Protein AF-A0A8F4FVT1-F1 (afdb_monomer_lite)

pLDDT: mean 76.12, std 23.21, range [26.33, 96.88]

Foldseek 3Di:
DDDDVVCPVVVDVVLLVVLVVVAPDSRRSVVVSVVVVVVVVVCVVVVVVCLVLLLVLLQVQLCVLQVHSQSLPDPLDDAAPVLNVLLVVLCVVCVVCVVVVVDDSVVSSVPRDSVSSVRLVDQGQAHPVRDGDGSVPRPCVRGPVCSPVPPPPVPPPPDPPPPPDPDDDDDDDDDDDDDDPDDDPVVVVVVVVVVPPDDDDDDDDDDDDDDDDDDDDD

Structure (mmCIF, N/CA/C/O backbone):
data_AF-A0A8F4FVT1-F1
#
_entry.id   AF-A0A8F4FVT1-F1
#
loop_
_atom_site.group_PDB
_atom_site.id
_atom_site.type_symbol
_atom_site.label_atom_id
_atom_site.label_alt_id
_atom_site.label_comp_id
_atom_site.label_asym_id
_atom_site.label_entity_id
_atom_site.label_seq_id
_atom_site.pdbx_PDB_ins_code
_atom_site.Cartn_x
_atom_site.Cartn_y
_atom_site.Cartn_z
_atom_site.occupancy
_atom_site.B_iso_or_equiv
_atom_site.auth_seq_id
_atom_site.auth_comp_id
_atom_site.auth_asym_id
_atom_site.auth_atom_id
_atom_site.pdbx_PDB_model_num
ATOM 1 N N . MET A 1 1 ? 12.505 -7.517 -32.112 1.00 64.50 1 MET A N 1
ATOM 2 C CA . MET A 1 1 ? 11.201 -6.829 -32.231 1.00 64.50 1 MET A CA 1
ATOM 3 C C . MET A 1 1 ? 11.507 -5.448 -32.760 1.00 64.50 1 MET A C 1
ATOM 5 O O . MET A 1 1 ? 12.284 -4.771 -32.109 1.00 64.50 1 MET A O 1
ATOM 9 N N . THR A 1 2 ? 10.961 -5.067 -33.911 1.00 83.75 2 THR A N 1
ATOM 10 C CA . THR A 1 2 ? 11.237 -3.748 -34.495 1.00 83.75 2 THR A CA 1
ATOM 11 C C . THR A 1 2 ? 10.382 -2.686 -33.818 1.00 83.75 2 THR A C 1
ATOM 13 O O . THR A 1 2 ? 9.172 -2.869 -33.647 1.00 83.75 2 THR A O 1
ATOM 16 N N . PHE A 1 3 ? 11.010 -1.591 -33.415 1.00 85.25 3 PHE A N 1
ATOM 17 C CA . PHE A 1 3 ? 10.363 -0.418 -32.867 1.00 85.25 3 PHE A CA 1
ATOM 18 C C . PHE A 1 3 ? 9.528 0.268 -33.952 1.00 85.25 3 PHE A C 1
ATOM 20 O O . PHE A 1 3 ? 9.983 0.503 -35.069 1.00 85.25 3 PHE A O 1
ATOM 27 N N . ASN A 1 4 ? 8.280 0.602 -33.624 1.00 85.38 4 ASN A N 1
ATOM 28 C CA . ASN A 1 4 ? 7.446 1.443 -34.476 1.00 85.38 4 ASN A CA 1
ATOM 29 C C . ASN A 1 4 ? 7.427 2.861 -33.876 1.00 85.38 4 ASN A C 1
ATOM 31 O O . ASN A 1 4 ? 6.828 3.044 -32.811 1.00 85.38 4 ASN A O 1
ATOM 35 N N . PRO A 1 5 ? 8.011 3.866 -34.560 1.00 81.62 5 PRO A N 1
ATOM 36 C CA . PRO A 1 5 ? 8.147 5.232 -34.044 1.00 81.62 5 PRO A CA 1
ATOM 37 C C . PRO A 1 5 ? 6.827 5.892 -33.635 1.00 81.62 5 PRO A C 1
ATOM 39 O O . PRO A 1 5 ? 6.808 6.793 -32.802 1.00 81.62 5 PRO A O 1
ATOM 42 N N . ARG A 1 6 ? 5.688 5.424 -34.166 1.00 84.12 6 ARG A N 1
ATOM 43 C CA . ARG A 1 6 ? 4.361 5.926 -33.777 1.00 84.12 6 ARG A CA 1
ATOM 44 C C . ARG A 1 6 ? 3.994 5.626 -32.324 1.00 84.12 6 ARG A C 1
ATOM 46 O O . ARG A 1 6 ? 3.109 6.289 -31.792 1.00 84.12 6 ARG A O 1
ATOM 53 N N . PHE A 1 7 ? 4.642 4.653 -31.681 1.00 79.25 7 PHE A N 1
ATOM 54 C CA . PHE A 1 7 ? 4.406 4.374 -30.265 1.00 79.25 7 PHE A CA 1
ATOM 55 C C . PHE A 1 7 ? 5.068 5.394 -29.348 1.00 79.25 7 PHE A C 1
ATOM 57 O O . PHE A 1 7 ? 4.562 5.610 -28.254 1.00 79.25 7 PHE A O 1
ATOM 64 N N . GLU A 1 8 ? 6.135 6.065 -29.779 1.00 78.06 8 GLU A N 1
ATOM 65 C CA . GLU A 1 8 ? 6.869 7.027 -28.953 1.00 78.06 8 GLU A CA 1
ATOM 66 C C . GLU A 1 8 ? 5.990 8.100 -28.282 1.00 78.06 8 GLU A C 1
ATOM 68 O O . GLU A 1 8 ? 6.064 8.238 -27.056 1.00 78.06 8 GLU A O 1
ATOM 73 N N . PRO A 1 9 ? 5.104 8.819 -29.005 1.00 80.94 9 PRO A N 1
ATOM 74 C CA . PRO A 1 9 ? 4.205 9.777 -28.367 1.00 80.94 9 PRO A CA 1
ATOM 75 C C . PRO A 1 9 ? 3.206 9.112 -27.409 1.00 80.94 9 PRO A C 1
ATOM 77 O O . PRO A 1 9 ? 2.806 9.735 -26.429 1.00 80.94 9 PRO A O 1
ATOM 80 N N . ALA A 1 10 ? 2.827 7.850 -27.642 1.00 83.06 10 ALA A N 1
ATOM 81 C CA . ALA A 1 10 ? 1.888 7.124 -26.787 1.00 83.06 10 ALA A CA 1
ATOM 82 C C . ALA A 1 10 ? 2.515 6.683 -25.452 1.00 83.06 10 ALA A C 1
ATOM 84 O O . ALA A 1 10 ? 1.821 6.637 -24.438 1.00 83.06 10 ALA A O 1
ATOM 85 N N . VAL A 1 11 ? 3.819 6.379 -25.425 1.00 78.12 11 VAL A N 1
ATOM 86 C CA . VAL A 1 11 ? 4.521 5.945 -24.201 1.00 78.12 11 VAL A CA 1
ATOM 87 C C . VAL A 1 11 ? 5.164 7.090 -23.413 1.00 78.12 11 VAL A C 1
ATOM 89 O O . VAL A 1 11 ? 5.651 6.866 -22.304 1.00 78.12 11 VAL A O 1
ATOM 92 N N . SER A 1 12 ? 5.124 8.310 -23.959 1.00 83.94 12 SER A N 1
ATOM 93 C CA . SER A 1 12 ? 5.955 9.464 -23.599 1.00 83.94 12 SER A CA 1
ATOM 94 C C . SER A 1 12 ? 7.426 9.299 -23.992 1.00 83.94 12 SER A C 1
ATOM 96 O O . SER A 1 12 ? 8.122 8.387 -23.539 1.00 83.94 12 SER A O 1
ATOM 98 N N . ALA A 1 13 ? 7.929 10.265 -24.766 1.00 82.06 13 ALA A N 1
ATOM 99 C CA . ALA A 1 13 ? 9.330 10.337 -25.177 1.00 82.06 13 ALA A CA 1
ATOM 100 C C . ALA A 1 13 ? 10.296 10.360 -23.978 1.00 82.06 13 ALA A C 1
ATOM 102 O O . ALA A 1 13 ? 11.376 9.782 -24.046 1.00 82.06 13 ALA A O 1
ATOM 103 N N . ALA A 1 14 ? 9.887 10.950 -22.847 1.00 86.50 14 ALA A N 1
ATOM 104 C CA . ALA A 1 14 ? 10.700 10.979 -21.632 1.00 86.50 14 ALA A CA 1
ATOM 105 C C . ALA A 1 14 ? 10.927 9.576 -21.043 1.00 86.50 14 ALA A C 1
ATOM 107 O O . ALA A 1 14 ? 12.022 9.277 -20.575 1.00 86.50 14 ALA A O 1
ATOM 108 N N . ARG A 1 15 ? 9.917 8.693 -21.105 1.00 86.00 15 ARG A N 1
ATOM 109 C CA . ARG A 1 15 ? 10.044 7.301 -20.645 1.00 86.00 15 ARG A CA 1
ATOM 110 C C . ARG A 1 15 ? 10.941 6.487 -21.560 1.00 86.00 15 ARG A C 1
ATOM 112 O O . ARG A 1 15 ? 11.765 5.733 -21.068 1.00 86.00 15 ARG A O 1
ATOM 119 N N . LEU A 1 16 ? 10.795 6.621 -22.878 1.00 88.94 16 LEU A N 1
ATOM 120 C CA . LEU A 1 16 ? 11.660 5.895 -23.810 1.00 88.94 16 LEU A CA 1
ATOM 121 C C . LEU A 1 16 ? 13.101 6.436 -23.781 1.00 88.94 16 LEU A C 1
ATOM 123 O O . LEU A 1 16 ? 14.054 5.670 -23.915 1.00 88.94 16 LEU A O 1
ATOM 127 N N . GLY A 1 17 ? 13.264 7.737 -23.527 1.00 88.69 17 GLY A N 1
ATOM 128 C CA . GLY A 1 17 ? 14.553 8.417 -23.412 1.00 88.69 17 GLY A CA 1
ATOM 129 C C . GLY A 1 17 ? 15.482 7.815 -22.357 1.00 88.69 17 GLY A C 1
ATOM 130 O O . GLY A 1 17 ? 16.678 7.693 -22.614 1.00 88.69 17 GLY A O 1
ATOM 131 N N . THR A 1 18 ? 14.955 7.351 -21.215 1.00 92.12 18 THR A N 1
ATOM 132 C CA . THR A 1 18 ? 15.780 6.686 -20.188 1.00 92.12 18 THR A CA 1
ATOM 133 C C . THR A 1 18 ? 16.383 5.372 -20.680 1.00 92.12 18 THR A C 1
ATOM 135 O O . THR A 1 18 ? 17.488 5.026 -20.278 1.00 92.12 18 THR A O 1
ATOM 138 N N . TYR A 1 19 ? 15.689 4.649 -21.566 1.00 92.12 19 TYR A N 1
ATOM 139 C CA . TYR A 1 19 ? 16.200 3.410 -22.161 1.00 92.12 19 TYR A CA 1
ATOM 140 C C . TYR A 1 19 ? 17.142 3.692 -23.332 1.00 92.12 19 TYR A C 1
ATOM 142 O O . TYR A 1 19 ? 18.170 3.034 -23.450 1.00 92.12 19 TYR A O 1
ATOM 150 N N . ARG A 1 20 ? 16.850 4.707 -24.157 1.00 92.81 20 ARG A N 1
ATOM 151 C CA . ARG A 1 20 ? 17.750 5.140 -25.240 1.00 92.81 20 ARG A CA 1
ATOM 152 C C . ARG A 1 20 ? 19.122 5.572 -24.732 1.00 92.81 20 ARG A C 1
ATOM 154 O O . ARG A 1 20 ? 20.110 5.296 -25.394 1.00 92.81 20 ARG A O 1
ATOM 161 N N . ALA A 1 21 ? 19.194 6.189 -23.551 1.00 94.25 21 ALA A N 1
ATOM 162 C CA . ALA A 1 21 ? 20.459 6.613 -22.950 1.00 94.25 21 ALA A CA 1
ATOM 163 C C . ALA A 1 21 ? 21.454 5.460 -22.700 1.00 94.25 21 ALA A C 1
ATOM 165 O O . ALA A 1 21 ? 22.651 5.709 -22.586 1.00 94.25 21 ALA A O 1
ATOM 166 N N . ILE A 1 22 ? 20.968 4.216 -22.609 1.00 94.88 22 ILE A N 1
ATOM 167 C CA . ILE A 1 22 ? 21.778 3.014 -22.353 1.00 94.88 22 ILE A CA 1
ATOM 168 C C . ILE A 1 22 ? 21.716 1.983 -23.493 1.00 94.88 22 ILE A C 1
ATOM 170 O O . ILE A 1 22 ? 22.408 0.967 -23.438 1.00 94.88 22 ILE A O 1
ATOM 174 N N . ALA A 1 23 ? 20.877 2.213 -24.504 1.00 94.62 23 ALA A N 1
ATOM 175 C CA . ALA A 1 23 ? 20.674 1.302 -25.622 1.00 94.62 23 ALA A CA 1
ATOM 176 C C . ALA A 1 23 ? 21.620 1.612 -26.790 1.00 94.62 23 ALA A C 1
ATOM 178 O O . ALA A 1 23 ? 22.124 2.722 -26.936 1.00 94.62 23 ALA A O 1
ATOM 179 N N . ALA A 1 24 ? 21.830 0.613 -27.646 1.00 93.19 24 ALA A N 1
ATOM 180 C CA . ALA A 1 24 ? 22.653 0.750 -28.850 1.00 93.19 24 ALA A CA 1
ATOM 181 C C . ALA A 1 24 ? 21.883 1.392 -30.020 1.00 93.19 24 ALA A C 1
ATOM 183 O O . ALA A 1 24 ? 22.464 2.113 -30.826 1.00 93.19 24 ALA A O 1
ATOM 184 N N . ASP A 1 25 ? 20.578 1.129 -30.098 1.00 92.56 25 ASP A N 1
ATOM 185 C CA . ASP A 1 25 ? 19.659 1.625 -31.118 1.00 92.56 25 ASP A CA 1
ATOM 186 C C . ASP A 1 25 ? 18.217 1.651 -30.569 1.00 92.56 25 ASP A C 1
ATOM 188 O O . ASP A 1 25 ? 17.951 1.239 -29.432 1.00 92.56 25 ASP A O 1
ATOM 192 N N . ASP A 1 26 ? 17.280 2.156 -31.372 1.00 90.19 26 ASP A N 1
ATOM 193 C CA . ASP A 1 26 ? 15.869 2.293 -30.994 1.00 90.19 26 ASP A CA 1
ATOM 194 C C . ASP A 1 26 ? 15.156 0.943 -30.793 1.00 90.19 26 ASP A C 1
ATOM 196 O O . ASP A 1 26 ? 14.279 0.836 -29.931 1.00 90.19 26 ASP A O 1
ATOM 200 N N . ASP A 1 27 ? 15.552 -0.103 -31.523 1.00 91.69 27 ASP A N 1
ATOM 201 C CA . ASP A 1 27 ? 15.001 -1.454 -31.364 1.00 91.69 27 ASP A CA 1
ATOM 202 C C . ASP A 1 27 ? 15.440 -2.061 -30.023 1.00 91.69 27 ASP A C 1
ATOM 204 O O . ASP A 1 27 ? 14.638 -2.677 -29.313 1.00 91.69 27 ASP A O 1
ATOM 208 N N . HIS A 1 28 ? 16.695 -1.840 -29.631 1.00 93.19 28 HIS A N 1
ATOM 209 C CA . HIS A 1 28 ? 17.232 -2.222 -28.332 1.00 93.19 28 HIS A CA 1
ATOM 210 C C . HIS A 1 28 ? 16.563 -1.422 -27.204 1.00 93.19 28 HIS A C 1
ATOM 212 O O . HIS A 1 28 ? 16.123 -2.016 -26.218 1.00 93.19 28 HIS A O 1
ATOM 218 N N . ALA A 1 29 ? 16.391 -0.104 -27.351 1.00 92.38 29 ALA A N 1
ATOM 219 C CA . ALA A 1 29 ? 15.682 0.717 -26.363 1.00 92.38 29 ALA A CA 1
ATOM 220 C C . ALA A 1 29 ? 14.237 0.234 -26.158 1.00 92.38 29 ALA A C 1
ATOM 222 O O . ALA A 1 29 ? 13.761 0.114 -25.025 1.00 92.38 29 ALA A O 1
ATOM 223 N N . TRP A 1 30 ? 13.552 -0.105 -27.252 1.00 91.12 30 TRP A N 1
ATOM 224 C CA . TRP A 1 30 ? 12.214 -0.682 -27.219 1.00 91.12 30 TRP A CA 1
ATOM 225 C C . TRP A 1 30 ? 12.181 -2.056 -26.541 1.00 91.12 30 TRP A C 1
ATOM 227 O O . TRP A 1 30 ? 11.289 -2.323 -25.732 1.00 91.12 30 TRP A O 1
ATOM 237 N N . ALA A 1 31 ? 13.163 -2.916 -26.821 1.00 92.19 31 ALA A N 1
ATOM 238 C CA . ALA A 1 31 ? 13.288 -4.216 -26.172 1.00 92.19 31 ALA A CA 1
ATOM 239 C C . ALA A 1 31 ? 13.488 -4.083 -24.653 1.00 92.19 31 ALA A C 1
ATOM 241 O O . ALA A 1 31 ? 12.822 -4.789 -23.897 1.00 92.19 31 ALA A O 1
ATOM 242 N N . LEU A 1 32 ? 14.325 -3.143 -24.194 1.00 93.38 32 LEU A N 1
ATOM 243 C CA . LEU A 1 32 ? 14.525 -2.860 -22.766 1.00 93.38 32 LEU A CA 1
ATOM 244 C C . LEU A 1 32 ? 13.249 -2.339 -22.098 1.00 93.38 32 LEU A C 1
ATOM 246 O O . LEU A 1 32 ? 12.882 -2.803 -21.017 1.00 93.38 32 LEU A O 1
ATOM 250 N N . TYR A 1 33 ? 12.544 -1.412 -22.752 1.00 92.00 33 TYR A N 1
ATOM 251 C CA . TYR A 1 33 ? 11.257 -0.917 -22.267 1.00 92.00 33 TYR A CA 1
ATOM 252 C C . TYR A 1 33 ? 10.243 -2.058 -22.109 1.00 92.00 33 TYR A C 1
ATOM 254 O O . TYR A 1 33 ? 9.589 -2.177 -21.068 1.00 92.00 33 TYR A O 1
ATOM 262 N N . ARG A 1 34 ? 10.131 -2.930 -23.118 1.00 91.12 34 ARG A N 1
ATOM 263 C CA . ARG A 1 34 ? 9.208 -4.065 -23.078 1.00 91.12 34 ARG A CA 1
ATOM 264 C C . ARG A 1 34 ? 9.592 -5.068 -21.998 1.00 91.12 34 ARG A C 1
ATOM 266 O O . ARG A 1 34 ? 8.718 -5.495 -21.253 1.00 91.12 34 ARG A O 1
ATOM 273 N N . TRP A 1 35 ? 10.880 -5.363 -21.859 1.00 94.69 35 TRP A N 1
ATOM 274 C CA . TRP A 1 35 ? 11.386 -6.236 -20.806 1.00 94.69 35 TRP A CA 1
ATOM 275 C C . TRP A 1 35 ? 11.072 -5.694 -19.407 1.00 94.69 35 TRP A C 1
ATOM 277 O O . TRP A 1 35 ? 10.652 -6.451 -18.538 1.00 94.69 35 TRP A O 1
ATOM 287 N N . ASN A 1 36 ? 11.169 -4.378 -19.197 1.00 94.12 36 ASN A N 1
ATOM 288 C CA . ASN A 1 36 ? 10.752 -3.750 -17.943 1.00 94.12 36 ASN A CA 1
ATOM 289 C C . ASN A 1 36 ? 9.245 -3.918 -17.668 1.00 94.12 36 ASN A C 1
ATOM 291 O O . ASN A 1 36 ? 8.858 -4.167 -16.528 1.00 94.12 36 ASN A O 1
ATOM 295 N N . ILE A 1 37 ? 8.390 -3.811 -18.693 1.00 92.56 37 ILE A N 1
ATOM 296 C CA . ILE A 1 37 ? 6.953 -4.102 -18.541 1.00 92.56 37 ILE A CA 1
ATOM 297 C C . ILE A 1 37 ? 6.735 -5.569 -18.184 1.00 92.56 37 ILE A C 1
ATOM 299 O O . ILE A 1 37 ? 5.955 -5.855 -17.281 1.00 92.56 37 ILE A O 1
ATOM 303 N N . ASP A 1 38 ? 7.401 -6.488 -18.881 1.00 95.62 38 ASP A N 1
ATOM 304 C CA . ASP A 1 38 ? 7.246 -7.924 -18.654 1.00 95.62 38 ASP A CA 1
ATOM 305 C C . ASP A 1 38 ? 7.712 -8.303 -17.236 1.00 95.62 38 ASP A C 1
ATOM 307 O O . ASP A 1 38 ? 7.040 -9.071 -16.547 1.00 95.62 38 ASP A O 1
ATOM 311 N N . LEU A 1 39 ? 8.794 -7.686 -16.748 1.00 96.25 39 LEU A N 1
ATOM 312 C CA . LEU A 1 39 ? 9.253 -7.810 -15.365 1.00 96.25 39 LEU A CA 1
ATOM 313 C C . LEU A 1 39 ? 8.215 -7.272 -14.370 1.00 96.25 39 LEU A C 1
ATOM 315 O O . LEU A 1 39 ? 7.874 -7.955 -13.406 1.00 96.25 39 LEU A O 1
ATOM 319 N N . ALA A 1 40 ? 7.678 -6.072 -14.607 1.00 95.69 40 ALA A N 1
ATOM 320 C CA . ALA A 1 40 ? 6.641 -5.495 -13.754 1.00 95.69 40 ALA A CA 1
ATOM 321 C C . ALA A 1 40 ? 5.374 -6.369 -13.727 1.00 95.69 40 ALA A C 1
ATOM 323 O O . ALA A 1 40 ? 4.793 -6.594 -12.663 1.00 95.69 40 ALA A O 1
ATOM 324 N N . ALA A 1 41 ? 4.974 -6.918 -14.876 1.00 96.75 41 ALA A N 1
ATOM 325 C CA . ALA A 1 41 ? 3.841 -7.829 -14.990 1.00 96.75 41 ALA A CA 1
ATOM 326 C C . ALA A 1 41 ? 4.082 -9.135 -14.220 1.00 96.75 41 ALA A C 1
ATOM 328 O O . ALA A 1 41 ? 3.183 -9.600 -13.524 1.00 96.75 41 ALA A O 1
ATOM 329 N N . ALA A 1 42 ? 5.296 -9.691 -14.281 1.00 96.88 42 ALA A N 1
ATOM 330 C CA . ALA A 1 42 ? 5.669 -10.889 -13.532 1.00 96.88 42 ALA A CA 1
ATOM 331 C C . ALA A 1 42 ? 5.686 -10.665 -12.009 1.00 96.88 42 ALA A C 1
ATOM 333 O O . ALA A 1 42 ? 5.344 -11.571 -11.252 1.00 96.88 42 ALA A O 1
ATOM 334 N N . LEU A 1 43 ? 6.049 -9.462 -11.551 1.00 96.00 43 LEU A N 1
ATOM 335 C CA . LEU A 1 43 ? 6.092 -9.110 -10.126 1.00 96.00 43 LEU A CA 1
ATOM 336 C C . LEU A 1 43 ? 4.731 -8.702 -9.547 1.00 96.00 43 LEU A C 1
ATOM 338 O O . LEU A 1 43 ? 4.540 -8.782 -8.335 1.00 96.00 43 LEU A O 1
ATOM 342 N N . THR A 1 44 ? 3.780 -8.280 -10.383 1.00 95.81 44 THR A N 1
ATOM 343 C CA . THR A 1 44 ? 2.480 -7.763 -9.923 1.00 95.81 44 THR A CA 1
ATOM 344 C C . THR A 1 44 ? 1.684 -8.779 -9.088 1.00 95.81 44 THR A C 1
ATOM 346 O O . THR A 1 44 ? 1.267 -8.408 -7.992 1.00 95.81 44 THR A O 1
ATOM 349 N N . PRO A 1 45 ? 1.506 -10.051 -9.506 1.00 96.06 45 PRO A N 1
ATOM 350 C CA . PRO A 1 45 ? 0.786 -11.036 -8.696 1.00 96.06 45 PRO A CA 1
ATOM 351 C C . PRO A 1 45 ? 1.430 -11.254 -7.325 1.00 96.06 45 PRO A C 1
ATOM 353 O O . PRO A 1 45 ? 0.734 -11.267 -6.316 1.00 96.06 45 PRO A O 1
ATOM 356 N N . LEU A 1 46 ? 2.765 -11.325 -7.279 1.00 95.56 46 LEU A N 1
ATOM 357 C CA . LEU A 1 46 ? 3.505 -11.472 -6.028 1.00 95.56 46 LEU A CA 1
ATOM 358 C C . LEU A 1 46 ? 3.289 -10.268 -5.101 1.00 95.56 46 LEU A C 1
ATOM 360 O O . LEU A 1 46 ? 3.085 -10.444 -3.902 1.00 95.56 46 LEU A O 1
ATOM 364 N N . ALA A 1 47 ? 3.302 -9.049 -5.645 1.00 92.88 47 ALA A N 1
ATOM 365 C CA . ALA A 1 47 ? 3.014 -7.843 -4.874 1.00 92.88 47 ALA A CA 1
ATOM 366 C C . ALA A 1 47 ? 1.584 -7.858 -4.306 1.00 92.88 47 ALA A C 1
ATOM 368 O O . ALA A 1 47 ? 1.395 -7.520 -3.138 1.00 92.88 47 ALA A O 1
ATOM 369 N N . CYS A 1 48 ? 0.598 -8.304 -5.092 1.00 94.44 48 CYS A N 1
ATOM 370 C CA . CYS A 1 48 ? -0.780 -8.465 -4.629 1.00 94.44 48 CYS A CA 1
ATOM 371 C C . CYS A 1 48 ? -0.894 -9.501 -3.502 1.00 94.44 48 CYS A C 1
ATOM 373 O O . CYS A 1 48 ? -1.543 -9.229 -2.493 1.00 94.44 48 CYS A O 1
ATOM 375 N N . ASP A 1 49 ? -0.246 -10.659 -3.635 1.00 94.75 49 ASP A N 1
ATOM 376 C CA . ASP A 1 49 ? -0.270 -11.706 -2.609 1.00 94.75 49 ASP A CA 1
ATOM 377 C C . ASP A 1 49 ? 0.363 -11.219 -1.300 1.00 94.75 49 ASP A C 1
ATOM 379 O O . ASP A 1 49 ? -0.191 -11.431 -0.214 1.00 94.75 49 ASP A O 1
ATOM 383 N N . VAL A 1 50 ? 1.490 -10.505 -1.394 1.00 93.94 50 VAL A N 1
ATOM 384 C CA . VAL A 1 50 ? 2.147 -9.880 -0.239 1.00 93.94 50 VAL A CA 1
ATOM 385 C C . VAL A 1 50 ? 1.227 -8.853 0.413 1.00 93.94 50 VAL A C 1
ATOM 387 O O . VAL A 1 50 ? 1.049 -8.899 1.627 1.00 93.94 50 VAL A O 1
ATOM 390 N N . GLU A 1 51 ? 0.605 -7.962 -0.359 1.00 95.12 51 GLU A N 1
ATOM 391 C CA . GLU A 1 51 ? -0.307 -6.941 0.164 1.00 95.12 51 GLU A CA 1
ATOM 392 C C . GLU A 1 51 ? -1.514 -7.557 0.878 1.00 95.12 51 GLU A C 1
ATOM 394 O O . GLU A 1 51 ? -1.835 -7.169 2.004 1.00 95.12 51 GLU A O 1
ATOM 399 N N . VAL A 1 52 ? -2.171 -8.539 0.256 1.00 94.50 52 VAL A N 1
ATOM 400 C CA . VAL A 1 52 ? -3.345 -9.213 0.825 1.00 94.50 52 VAL A CA 1
ATOM 401 C C . VAL A 1 52 ? -2.977 -9.971 2.099 1.00 94.50 52 VAL A C 1
ATOM 403 O O . VAL A 1 52 ? -3.703 -9.892 3.092 1.00 94.50 52 VAL A O 1
ATOM 406 N N . THR A 1 53 ? -1.849 -10.678 2.104 1.00 93.75 53 THR A N 1
ATOM 407 C CA . THR A 1 53 ? -1.381 -11.401 3.295 1.00 93.75 53 THR A CA 1
ATOM 408 C C . THR A 1 53 ? -1.038 -10.422 4.413 1.00 93.75 53 THR A C 1
ATOM 410 O O . THR A 1 53 ? -1.513 -10.573 5.538 1.00 93.75 53 THR A O 1
ATOM 413 N N . LEU A 1 54 ? -0.287 -9.367 4.091 1.00 94.38 54 LEU A N 1
ATOM 414 C CA . LEU A 1 54 ? 0.133 -8.338 5.032 1.00 94.38 54 LEU A CA 1
ATOM 415 C C . LEU A 1 54 ? -1.063 -7.651 5.697 1.00 94.38 54 LEU A C 1
ATOM 417 O O . LEU A 1 54 ? -1.142 -7.601 6.926 1.00 94.38 54 LEU A O 1
ATOM 421 N N . ARG A 1 55 ? -2.012 -7.149 4.898 1.00 94.50 55 ARG A N 1
ATOM 422 C CA . ARG A 1 55 ? -3.179 -6.430 5.421 1.00 94.50 55 ARG A CA 1
ATOM 423 C C . ARG A 1 55 ? -4.065 -7.320 6.278 1.00 94.50 55 ARG A C 1
ATOM 425 O O . ARG A 1 55 ? -4.565 -6.859 7.297 1.00 94.50 55 ARG A O 1
ATOM 432 N N . ASN A 1 56 ? -4.251 -8.584 5.894 1.00 94.38 56 ASN A N 1
ATOM 433 C CA . ASN A 1 56 ? -5.104 -9.509 6.637 1.00 94.38 56 ASN A CA 1
ATOM 434 C C . ASN A 1 56 ? -4.476 -9.857 7.989 1.00 94.38 56 ASN A C 1
ATOM 436 O O . ASN A 1 56 ? -5.177 -9.863 9.000 1.00 94.38 56 ASN A O 1
ATOM 440 N N . THR A 1 57 ? -3.158 -10.069 8.022 1.00 94.25 57 THR A N 1
ATOM 441 C CA . THR A 1 57 ? -2.409 -10.289 9.262 1.00 94.25 57 THR A CA 1
ATOM 442 C C . THR A 1 57 ? -2.499 -9.081 10.189 1.00 94.25 57 THR A C 1
ATOM 444 O O . THR A 1 57 ? -2.895 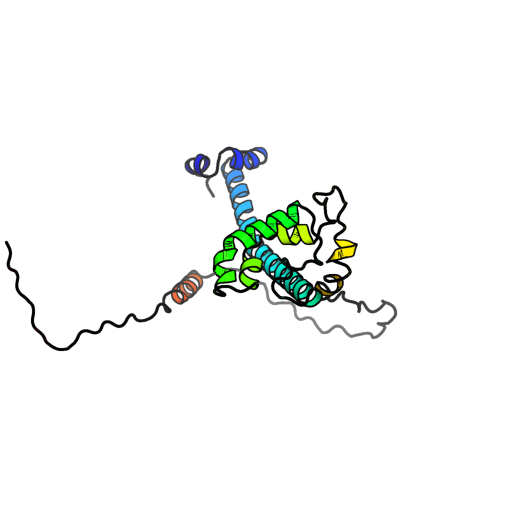-9.229 11.345 1.00 94.25 57 THR A O 1
ATOM 447 N N . ILE A 1 58 ? -2.193 -7.877 9.688 1.00 94.88 58 ILE A N 1
ATOM 448 C CA . ILE A 1 58 ? -2.279 -6.645 10.486 1.00 94.88 58 ILE A CA 1
ATOM 449 C C . ILE A 1 58 ? -3.710 -6.451 10.987 1.00 94.88 58 ILE A C 1
ATOM 451 O O . ILE A 1 58 ? -3.927 -6.268 12.182 1.00 94.88 58 ILE A O 1
ATOM 455 N N . HIS A 1 59 ? -4.700 -6.547 10.100 1.00 95.25 59 HIS A N 1
ATOM 456 C CA . HIS A 1 59 ? -6.101 -6.372 10.456 1.00 95.25 59 HIS A CA 1
ATOM 457 C C . HIS A 1 59 ? -6.553 -7.352 11.541 1.00 95.25 59 HIS A C 1
ATOM 459 O O . HIS A 1 59 ? -7.172 -6.913 12.508 1.00 95.25 59 HIS A O 1
ATOM 465 N N . GLY A 1 60 ? -6.234 -8.643 11.409 1.00 94.69 60 GLY A N 1
ATOM 466 C CA . GLY A 1 60 ? -6.612 -9.664 12.385 1.00 94.69 60 GLY A CA 1
ATOM 467 C C . GLY A 1 60 ? -6.009 -9.401 13.764 1.00 94.69 60 GLY A C 1
ATOM 468 O O . GLY A 1 60 ? -6.717 -9.448 14.769 1.00 94.69 60 GLY A O 1
ATOM 469 N N . HIS A 1 61 ? -4.724 -9.046 13.814 1.00 95.00 61 HIS A N 1
ATOM 470 C CA . HIS A 1 61 ? -4.031 -8.745 15.066 1.00 95.00 61 HIS A CA 1
ATOM 471 C C . HIS A 1 61 ? -4.524 -7.459 15.733 1.00 95.00 61 HIS A C 1
ATOM 473 O O . HIS A 1 61 ? -4.751 -7.450 16.942 1.00 95.00 61 HIS A O 1
ATOM 479 N N . LEU A 1 62 ? -4.740 -6.387 14.967 1.00 94.94 62 LEU A N 1
ATOM 480 C CA . LEU A 1 62 ? -5.290 -5.143 15.509 1.00 94.94 62 LEU A CA 1
ATOM 481 C C . LEU A 1 62 ? -6.737 -5.329 15.968 1.00 94.94 62 LEU A C 1
ATOM 483 O O . LEU A 1 62 ? -7.100 -4.861 17.044 1.00 94.94 62 LEU A O 1
ATOM 487 N N . ALA A 1 63 ? -7.551 -6.064 15.209 1.00 95.56 63 ALA A N 1
ATOM 488 C CA . ALA A 1 63 ? -8.925 -6.346 15.604 1.00 95.56 63 ALA A CA 1
ATOM 489 C C . ALA A 1 63 ? -8.997 -7.159 16.903 1.00 95.56 63 ALA A C 1
ATOM 491 O O . ALA A 1 63 ? -9.826 -6.862 17.761 1.00 95.56 63 ALA A O 1
ATOM 492 N N . ALA A 1 64 ? -8.105 -8.140 17.076 1.00 94.44 64 ALA A N 1
ATOM 493 C CA . ALA A 1 64 ? -7.994 -8.905 18.314 1.00 94.44 64 ALA A CA 1
ATOM 494 C C . ALA A 1 64 ? -7.500 -8.042 19.486 1.00 94.44 64 ALA A C 1
ATOM 496 O O . ALA A 1 64 ? -8.067 -8.113 20.573 1.00 94.44 64 ALA A O 1
ATOM 497 N N . HIS A 1 65 ? -6.483 -7.203 19.266 1.00 94.56 65 HIS A N 1
ATOM 498 C CA . HIS A 1 65 ? -5.912 -6.343 20.303 1.00 94.56 65 HIS A CA 1
ATOM 499 C C . HIS A 1 65 ? -6.910 -5.299 20.824 1.00 94.56 65 HIS A C 1
ATOM 501 O O . HIS A 1 65 ? -7.032 -5.118 22.031 1.00 94.56 65 HIS A O 1
ATOM 507 N N . PHE A 1 66 ? -7.653 -4.650 19.924 1.00 95.19 66 PHE A N 1
ATOM 508 C CA . PHE A 1 66 ? -8.648 -3.633 20.280 1.00 95.19 66 PHE A CA 1
ATOM 509 C C . PHE A 1 66 ? -10.057 -4.203 20.519 1.00 95.19 66 PHE A C 1
ATOM 511 O O . PHE A 1 66 ? -10.981 -3.446 20.810 1.00 95.19 66 PHE A O 1
ATOM 518 N N . GLY A 1 67 ? -10.250 -5.516 20.357 1.00 94.88 67 GLY A N 1
ATOM 519 C CA . GLY A 1 67 ? -11.537 -6.188 20.558 1.00 94.88 67 GLY A CA 1
ATOM 520 C C . GLY A 1 67 ? -12.643 -5.777 19.577 1.00 94.88 67 GLY A C 1
ATOM 521 O O . GLY A 1 67 ? -13.823 -5.931 19.891 1.00 94.88 67 GLY A O 1
ATOM 522 N N . ARG A 1 68 ? -12.299 -5.231 18.403 1.00 94.62 68 ARG A N 1
ATOM 523 C CA . ARG A 1 68 ? -13.268 -4.711 17.421 1.00 94.62 68 ARG A CA 1
ATOM 524 C C . ARG A 1 68 ? -12.763 -4.805 15.983 1.00 94.62 68 ARG A C 1
ATOM 526 O O . ARG A 1 68 ? -11.590 -4.575 15.707 1.00 94.62 68 ARG A O 1
ATOM 533 N N . GLY A 1 69 ? -13.665 -5.094 15.043 1.00 92.38 69 GLY A N 1
ATOM 534 C CA . GLY A 1 69 ? -13.321 -5.198 13.618 1.00 92.38 69 GLY A CA 1
ATOM 535 C C . GLY A 1 69 ? -12.945 -3.858 12.974 1.00 92.38 69 GLY A C 1
ATOM 536 O O . GLY A 1 69 ? -12.142 -3.811 12.051 1.00 92.38 69 GLY A O 1
ATOM 537 N N . ASP A 1 70 ? -13.478 -2.753 13.477 1.00 94.56 70 ASP A N 1
ATOM 538 C CA . ASP A 1 70 ? -13.177 -1.384 13.057 1.00 94.56 70 ASP A CA 1
ATOM 539 C C . ASP A 1 70 ? -12.156 -0.725 14.000 1.00 94.56 70 ASP A C 1
ATOM 541 O O . ASP A 1 70 ? -12.366 0.371 14.516 1.00 94.56 70 ASP A O 1
ATOM 545 N N . TRP A 1 71 ? -11.041 -1.418 14.246 1.00 94.69 71 TRP A N 1
ATOM 546 C CA . TRP A 1 71 ? -9.981 -1.028 15.191 1.00 94.69 71 TRP A CA 1
ATOM 547 C C . TRP A 1 71 ? -9.482 0.415 15.026 1.00 94.69 71 TRP A C 1
ATOM 549 O O . TRP A 1 71 ? -9.081 1.038 16.003 1.00 94.69 71 TRP A O 1
ATOM 559 N N . TRP A 1 72 ? -9.566 0.978 13.820 1.00 93.31 72 TRP A N 1
ATOM 560 C CA . TRP A 1 72 ? -9.197 2.366 13.528 1.00 93.31 72 TRP A CA 1
ATOM 561 C C . TRP A 1 72 ? -10.057 3.412 14.242 1.00 93.31 72 TRP A C 1
ATOM 563 O O . TRP A 1 72 ? -9.660 4.564 14.350 1.00 93.31 72 TRP A O 1
ATOM 573 N N . ALA A 1 73 ? -11.245 3.033 14.707 1.00 92.62 73 ALA A N 1
ATOM 574 C CA . ALA A 1 73 ? -12.125 3.892 15.487 1.00 92.62 73 ALA A CA 1
ATOM 575 C C . ALA A 1 73 ? -11.927 3.712 17.005 1.00 92.62 73 ALA A C 1
ATOM 577 O O . ALA A 1 73 ? -12.731 4.222 17.790 1.00 92.62 73 ALA A O 1
ATOM 578 N N . SER A 1 74 ? -10.914 2.948 17.431 1.00 93.56 74 SER A N 1
ATOM 579 C CA . SER A 1 74 ? -10.532 2.819 18.840 1.00 93.56 74 SER A CA 1
ATOM 580 C C . SER A 1 74 ? -9.968 4.135 19.374 1.00 93.56 74 SER A C 1
ATOM 582 O O . SER A 1 74 ? -9.145 4.767 18.720 1.00 93.56 74 SER A O 1
ATOM 584 N N . THR A 1 75 ? -10.374 4.526 20.582 1.00 90.94 75 THR A N 1
ATOM 585 C CA . THR A 1 75 ? -9.818 5.696 21.284 1.00 90.94 75 THR A CA 1
ATOM 586 C C . THR A 1 75 ? -8.402 5.459 21.795 1.00 90.94 75 THR A C 1
ATOM 588 O O . THR A 1 75 ? -7.663 6.414 22.008 1.00 90.94 75 THR A O 1
ATOM 591 N N . ASP A 1 76 ? -8.025 4.192 21.971 1.00 91.50 76 ASP A N 1
ATOM 592 C CA . ASP A 1 76 ? -6.709 3.790 22.478 1.00 91.50 76 ASP A CA 1
ATOM 593 C C . ASP A 1 76 ? -5.662 3.711 21.359 1.00 91.50 76 ASP A C 1
ATOM 595 O O . ASP A 1 76 ? -4.466 3.559 21.614 1.00 91.50 76 ASP A O 1
ATOM 599 N N . LEU A 1 77 ? -6.105 3.807 20.102 1.00 92.06 77 LEU A N 1
ATOM 600 C CA . LEU A 1 77 ? -5.228 3.814 18.947 1.00 92.06 77 LEU A CA 1
ATOM 601 C C . LEU A 1 77 ? -4.592 5.196 18.779 1.00 92.06 77 LEU A C 1
ATOM 603 O O . LEU A 1 77 ? -5.270 6.188 18.519 1.00 92.06 77 LEU A O 1
ATOM 607 N N . VAL A 1 78 ? -3.265 5.237 18.857 1.00 92.56 78 VAL A N 1
ATOM 608 C CA . VAL A 1 78 ? -2.484 6.460 18.664 1.00 92.56 78 VAL A CA 1
ATOM 609 C C . VAL A 1 78 ? -1.713 6.364 17.352 1.00 92.56 78 VAL A C 1
ATOM 611 O O . VAL A 1 78 ? -0.763 5.589 17.248 1.00 92.56 78 VAL A O 1
ATOM 614 N N . LEU A 1 79 ? -2.116 7.167 16.366 1.00 93.38 79 LEU A N 1
ATOM 615 C CA . LEU A 1 79 ? -1.465 7.283 15.059 1.00 93.38 79 LEU A CA 1
ATOM 616 C C . LEU A 1 79 ? -0.777 8.643 14.894 1.00 93.38 79 LEU A C 1
ATOM 618 O O . LEU A 1 79 ? -1.178 9.630 15.510 1.00 93.38 79 LEU A O 1
ATOM 622 N N . ASP A 1 80 ? 0.255 8.684 14.055 1.00 94.62 80 ASP A N 1
ATOM 623 C CA . ASP A 1 80 ? 0.766 9.933 13.489 1.00 94.62 80 ASP A CA 1
ATOM 624 C C . ASP A 1 80 ? -0.259 10.560 12.535 1.00 94.62 80 ASP A C 1
ATOM 626 O O . ASP A 1 80 ? -1.167 9.882 12.038 1.00 94.62 80 ASP A O 1
ATOM 630 N N . ASP A 1 81 ? -0.103 11.854 12.267 1.00 93.00 81 ASP A N 1
ATOM 631 C CA . ASP A 1 81 ? -1.095 12.623 11.515 1.00 93.00 81 ASP A CA 1
ATOM 632 C C . ASP A 1 81 ? -1.294 12.104 10.089 1.00 93.00 81 ASP A C 1
ATOM 634 O O . ASP A 1 81 ? -2.432 11.978 9.638 1.00 93.00 81 ASP A O 1
ATOM 638 N N . ILE A 1 82 ? -0.210 11.736 9.401 1.00 92.62 82 ILE A N 1
ATOM 639 C CA . ILE A 1 82 ? -0.259 11.310 7.997 1.00 92.62 82 ILE A CA 1
ATOM 640 C C . ILE A 1 82 ? -0.981 9.963 7.893 1.00 92.62 82 ILE A C 1
ATOM 642 O O . ILE A 1 82 ? -1.847 9.767 7.033 1.00 92.62 82 ILE A O 1
ATOM 646 N N . THR A 1 83 ? -0.654 9.025 8.786 1.00 94.06 83 THR A N 1
ATOM 647 C CA . THR A 1 83 ? -1.319 7.715 8.833 1.00 94.06 83 THR A CA 1
ATOM 648 C C . THR A 1 83 ? -2.792 7.858 9.212 1.00 94.06 83 THR A C 1
ATOM 650 O O . THR A 1 83 ? -3.654 7.238 8.583 1.00 94.06 83 THR A O 1
ATOM 653 N N . SER A 1 84 ? -3.097 8.704 10.200 1.00 93.62 84 SER A N 1
ATOM 654 C CA . SER A 1 84 ? -4.466 8.980 10.646 1.00 93.62 84 SER A CA 1
ATOM 655 C C . SER A 1 84 ? -5.323 9.599 9.537 1.00 93.62 84 SER A C 1
ATOM 657 O O . SER A 1 84 ? -6.451 9.156 9.300 1.00 93.62 84 SER A O 1
ATOM 659 N N . GLU A 1 85 ? -4.783 10.576 8.805 1.00 94.06 85 GLU A N 1
ATOM 660 C CA . GLU A 1 85 ? -5.465 11.240 7.692 1.00 94.06 85 GLU A CA 1
ATOM 661 C C . GLU A 1 85 ? -5.743 10.264 6.545 1.00 94.06 85 GLU A C 1
ATOM 663 O O . GLU A 1 85 ? -6.893 10.120 6.121 1.00 94.06 85 GLU A O 1
ATOM 668 N N . THR A 1 86 ? -4.729 9.499 6.131 1.00 93.81 86 THR A N 1
ATOM 669 C CA . THR A 1 86 ? -4.850 8.486 5.069 1.00 93.81 86 THR A CA 1
ATOM 670 C C . THR A 1 86 ? -5.962 7.479 5.376 1.00 93.81 86 THR A C 1
ATOM 672 O O . THR A 1 86 ? -6.792 7.158 4.521 1.00 93.81 86 THR A O 1
ATOM 675 N N . LEU A 1 87 ? -6.013 6.989 6.617 1.00 93.81 87 LEU A N 1
ATOM 676 C CA . LEU A 1 87 ? -7.025 6.037 7.067 1.00 93.81 87 LEU A CA 1
ATOM 677 C C . LEU A 1 87 ? -8.415 6.680 7.131 1.00 93.81 87 LEU A C 1
ATOM 679 O O . LEU A 1 87 ? -9.399 6.107 6.650 1.00 93.81 87 LEU A O 1
ATOM 683 N N . THR A 1 88 ? -8.492 7.897 7.669 1.00 93.94 88 THR A N 1
ATOM 684 C CA . THR A 1 88 ? -9.734 8.669 7.784 1.00 93.94 88 THR A CA 1
ATOM 685 C C . THR A 1 88 ? -10.353 8.950 6.421 1.00 93.94 88 THR A C 1
ATOM 687 O O . THR A 1 88 ? -11.573 8.849 6.277 1.00 93.94 88 THR A O 1
ATOM 690 N N . ASP A 1 89 ? -9.553 9.254 5.403 1.00 95.25 89 ASP A N 1
ATOM 691 C CA . ASP A 1 89 ? -10.045 9.512 4.051 1.00 95.25 89 ASP A CA 1
ATOM 692 C C . ASP A 1 89 ? -10.691 8.277 3.421 1.00 95.25 89 ASP A C 1
ATOM 694 O O . ASP A 1 89 ? -11.761 8.369 2.807 1.00 95.25 89 ASP A O 1
ATOM 698 N N . VAL A 1 90 ? -10.115 7.092 3.625 1.00 94.19 90 VAL A N 1
ATOM 699 C CA . VAL A 1 90 ? -10.719 5.837 3.151 1.00 94.19 90 VAL A CA 1
ATOM 700 C C . VAL A 1 90 ? -12.012 5.538 3.907 1.00 94.19 90 VAL A C 1
ATOM 702 O O . VAL A 1 90 ? -13.042 5.267 3.286 1.00 94.19 90 VAL A O 1
ATOM 705 N N . VAL A 1 91 ? -12.018 5.684 5.233 1.00 94.12 91 VAL A N 1
ATOM 706 C CA . VAL A 1 91 ? -13.232 5.519 6.050 1.00 94.12 91 VAL A CA 1
ATOM 707 C C . VAL A 1 91 ? -14.325 6.502 5.616 1.00 94.12 91 VAL A C 1
ATOM 709 O O . VAL A 1 91 ? -15.495 6.126 5.497 1.00 94.12 91 VAL A O 1
ATOM 712 N N . ARG A 1 92 ? -13.966 7.753 5.310 1.00 94.94 92 ARG A N 1
ATOM 713 C CA . ARG A 1 92 ? -14.895 8.798 4.860 1.00 94.94 92 ARG A CA 1
ATOM 714 C C . ARG A 1 92 ? -15.577 8.425 3.547 1.00 94.94 92 ARG A C 1
ATOM 716 O O . ARG A 1 92 ? -16.792 8.614 3.444 1.00 94.94 92 ARG A O 1
ATOM 723 N N . ARG A 1 93 ? -14.846 7.840 2.588 1.00 94.31 93 ARG A N 1
ATOM 724 C CA . ARG A 1 93 ? -15.412 7.338 1.319 1.00 94.31 93 ARG A CA 1
ATOM 725 C C . ARG A 1 93 ? -16.503 6.286 1.547 1.00 94.31 93 ARG A C 1
ATOM 727 O O . ARG A 1 93 ? -17.504 6.279 0.834 1.00 94.31 93 ARG A O 1
ATOM 734 N N . HIS A 1 94 ? -16.364 5.470 2.590 1.00 92.69 94 HIS A N 1
ATOM 735 C CA . HIS A 1 94 ? -17.300 4.392 2.919 1.00 92.69 94 HIS A CA 1
ATOM 736 C C . HIS A 1 94 ? -18.324 4.721 4.014 1.00 92.69 94 HIS A C 1
ATOM 738 O O . HIS A 1 94 ? -19.222 3.915 4.266 1.00 92.69 94 HIS A O 1
ATOM 744 N N . LYS A 1 95 ? -18.265 5.906 4.636 1.00 91.94 95 LYS A N 1
ATOM 745 C CA . LYS A 1 95 ? -19.083 6.277 5.808 1.00 91.94 95 LYS A CA 1
ATOM 746 C C . LYS A 1 95 ? -20.573 5.970 5.637 1.00 91.94 95 LYS A C 1
ATOM 748 O O . LYS A 1 95 ? -21.181 5.361 6.510 1.00 91.94 95 LYS A O 1
ATOM 753 N N . LYS A 1 96 ? -21.168 6.355 4.501 1.00 91.69 96 LYS A N 1
ATOM 754 C CA . LYS A 1 96 ? -22.603 6.124 4.234 1.00 91.69 96 LYS A CA 1
ATOM 755 C C . LYS A 1 96 ? -22.959 4.634 4.188 1.00 91.69 96 LYS A C 1
ATOM 757 O O . LYS A 1 96 ? -24.033 4.257 4.638 1.00 91.69 96 LYS A O 1
ATOM 762 N N . GLN A 1 97 ? -22.083 3.809 3.623 1.00 91.62 97 GLN A N 1
ATOM 763 C 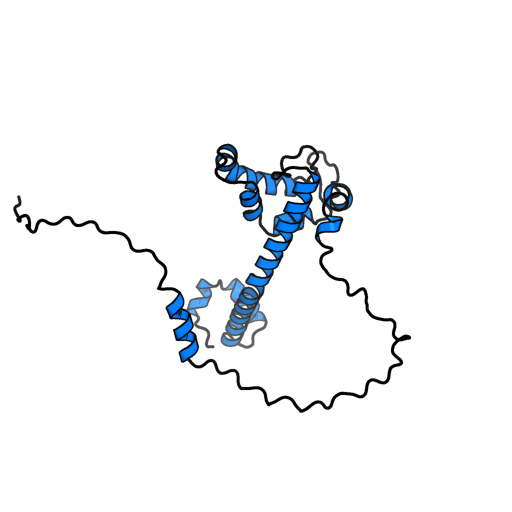CA . GLN A 1 97 ? -22.296 2.368 3.459 1.00 91.62 97 GLN A CA 1
ATOM 764 C C . GLN A 1 97 ? -22.066 1.621 4.779 1.00 91.62 97 GLN A C 1
ATOM 766 O O . GLN A 1 97 ? -22.810 0.692 5.079 1.00 91.62 97 GLN A O 1
ATOM 771 N N . LEU A 1 98 ? -21.097 2.074 5.584 1.00 90.31 98 LEU A N 1
ATOM 772 C CA . LEU A 1 98 ? -20.831 1.568 6.934 1.00 90.31 98 LEU A CA 1
ATOM 773 C C . LEU A 1 98 ? -22.002 1.850 7.883 1.00 90.31 98 LEU A C 1
ATOM 775 O O . LEU A 1 98 ? -22.475 0.940 8.550 1.00 90.31 98 LEU A O 1
ATOM 779 N N . VAL A 1 99 ? -22.534 3.080 7.886 1.00 89.44 99 VAL A N 1
ATOM 780 C CA . VAL A 1 99 ? -23.696 3.452 8.723 1.00 89.44 99 VAL A CA 1
ATOM 781 C C . VAL A 1 99 ? -24.943 2.650 8.348 1.00 89.44 99 VAL A C 1
ATOM 783 O O . VAL A 1 99 ? -25.730 2.284 9.213 1.00 89.44 99 VAL A O 1
ATOM 786 N N . LYS A 1 100 ? -25.119 2.348 7.058 1.00 90.75 100 LYS A N 1
ATOM 787 C CA . LYS A 1 100 ? -26.213 1.497 6.572 1.00 90.75 100 LYS A CA 1
ATOM 788 C C . LYS A 1 100 ? -25.987 -0.000 6.824 1.00 90.75 100 LYS A C 1
ATOM 790 O O . LYS A 1 100 ? -26.883 -0.783 6.531 1.00 90.75 100 LYS A O 1
ATOM 795 N N . GLY A 1 101 ? -24.802 -0.411 7.283 1.00 87.88 101 GLY A N 1
ATOM 796 C CA . GLY A 1 101 ? -24.428 -1.821 7.440 1.00 87.88 101 GLY A CA 1
ATOM 797 C C . GLY A 1 101 ? -24.298 -2.591 6.120 1.00 87.88 101 GLY A C 1
ATOM 798 O O . GLY A 1 101 ? -24.248 -3.815 6.125 1.00 87.88 101 GLY A O 1
ATOM 799 N N . THR A 1 102 ? -24.255 -1.899 4.976 1.00 90.88 102 THR A N 1
ATOM 800 C CA . THR A 1 102 ? -24.176 -2.533 3.647 1.00 90.88 102 THR A CA 1
ATOM 801 C C . THR A 1 102 ? -22.787 -3.105 3.366 1.00 90.88 102 THR A C 1
ATOM 803 O O . THR A 1 102 ? -22.646 -4.027 2.569 1.00 90.88 102 THR A O 1
ATOM 806 N N . ILE A 1 103 ? -21.755 -2.561 4.013 1.00 92.06 103 ILE A N 1
ATOM 807 C CA . ILE A 1 103 ? -20.393 -3.093 3.970 1.00 92.06 103 ILE A CA 1
ATOM 808 C C . ILE A 1 103 ? -19.862 -3.245 5.396 1.00 92.06 103 ILE A C 1
ATOM 810 O O . ILE A 1 103 ? -20.194 -2.446 6.272 1.00 92.06 103 ILE A O 1
ATOM 814 N N . GLY A 1 104 ? -19.013 -4.247 5.611 1.00 92.06 104 GLY A N 1
ATOM 815 C CA . GLY A 1 104 ? -18.303 -4.441 6.872 1.00 92.06 104 GLY A CA 1
ATOM 816 C C . GLY A 1 104 ? -16.905 -3.807 6.884 1.00 92.06 104 GLY A C 1
ATOM 817 O O . GLY A 1 104 ? -16.428 -3.322 5.851 1.00 92.06 104 GLY A O 1
ATOM 818 N N . PRO A 1 105 ? -16.200 -3.882 8.029 1.00 91.81 105 PRO A N 1
ATOM 819 C CA . PRO A 1 105 ? -14.839 -3.371 8.185 1.00 91.81 105 PRO A CA 1
ATOM 820 C C . PRO A 1 105 ? -13.850 -3.888 7.131 1.00 91.81 105 PRO A C 1
ATOM 822 O O . PRO A 1 105 ? -13.025 -3.130 6.627 1.00 91.81 105 PRO A O 1
ATOM 825 N N . GLY A 1 106 ? -13.992 -5.151 6.714 1.00 92.56 106 GLY A N 1
ATOM 826 C CA . GLY A 1 106 ? -13.127 -5.768 5.706 1.00 92.56 106 GLY A CA 1
ATOM 827 C C . GLY A 1 106 ? -13.107 -5.041 4.356 1.00 92.56 106 GLY A C 1
ATOM 828 O O . GLY A 1 106 ? -12.089 -5.071 3.672 1.00 92.56 106 GLY A O 1
ATOM 829 N N . LYS A 1 107 ? -14.179 -4.327 3.976 1.00 94.00 107 LYS A N 1
ATOM 830 C CA . LYS A 1 107 ? -14.186 -3.537 2.734 1.00 94.00 107 LYS A CA 1
ATOM 831 C C . LYS A 1 107 ? -13.314 -2.284 2.843 1.00 94.00 107 LYS A C 1
ATOM 833 O O . LYS A 1 107 ? -12.631 -1.953 1.884 1.00 94.00 107 LYS A O 1
ATOM 838 N N . VAL A 1 108 ? -13.294 -1.631 4.007 1.00 94.31 108 VAL A N 1
ATOM 839 C CA . VAL A 1 108 ? -12.391 -0.495 4.268 1.00 94.31 108 VAL A CA 1
ATOM 840 C C . VAL A 1 108 ? -10.943 -0.967 4.184 1.00 94.31 108 VAL A C 1
ATOM 842 O O . VAL A 1 108 ? -10.147 -0.370 3.472 1.00 94.31 108 VAL A O 1
ATOM 845 N N . ILE A 1 109 ? -10.635 -2.086 4.844 1.00 94.56 109 ILE A N 1
ATOM 846 C CA . ILE A 1 109 ? -9.312 -2.726 4.829 1.00 94.56 109 ILE A CA 1
ATOM 847 C C . ILE A 1 109 ? -8.890 -3.092 3.400 1.00 94.56 109 ILE A C 1
ATOM 849 O O . ILE A 1 109 ? -7.740 -2.890 3.025 1.00 94.56 109 ILE A O 1
ATOM 853 N N . ALA A 1 110 ? -9.813 -3.599 2.582 1.00 93.56 110 ALA A N 1
ATOM 854 C CA . ALA A 1 110 ? -9.517 -3.972 1.204 1.00 93.56 110 ALA A CA 1
ATOM 855 C C . ALA A 1 110 ? -9.226 -2.776 0.277 1.00 93.56 110 ALA A C 1
ATOM 857 O O . ALA A 1 110 ? -8.538 -2.970 -0.723 1.00 93.56 110 ALA A O 1
ATOM 858 N N . ASP A 1 111 ? -9.727 -1.579 0.606 1.00 94.62 111 ASP A N 1
ATOM 859 C CA . ASP A 1 111 ? -9.558 -0.349 -0.187 1.00 94.62 111 ASP A CA 1
ATOM 860 C C . ASP A 1 111 ? -8.378 0.523 0.279 1.00 94.62 111 ASP A C 1
ATOM 862 O O . ASP A 1 111 ? -8.098 1.565 -0.326 1.00 94.62 111 ASP A O 1
ATOM 866 N N . LEU A 1 112 ? -7.674 0.104 1.335 1.00 94.50 112 LEU A N 1
ATOM 867 C CA . LEU A 1 112 ? -6.378 0.660 1.715 1.00 94.50 112 LEU A CA 1
ATOM 868 C C . LEU A 1 112 ? -5.293 0.135 0.775 1.00 94.50 112 LEU A C 1
ATOM 870 O O . LEU A 1 112 ? -5.218 -1.063 0.517 1.00 94.50 112 LEU A O 1
ATOM 874 N N . MET A 1 113 ? -4.440 1.040 0.300 1.00 93.50 113 MET A N 1
ATOM 875 C CA . MET A 1 113 ? -3.303 0.697 -0.556 1.00 93.50 113 MET A CA 1
ATOM 876 C C . MET A 1 113 ? -2.158 0.110 0.275 1.00 93.50 113 MET A C 1
ATOM 878 O O . MET A 1 113 ? -1.999 0.476 1.442 1.00 93.50 113 MET A O 1
ATOM 882 N N . LEU A 1 114 ? -1.290 -0.695 -0.352 1.00 93.81 114 LEU A N 1
ATOM 883 C CA . LEU A 1 114 ? -0.055 -1.224 0.248 1.00 93.81 114 LEU A CA 1
ATOM 884 C C . LEU A 1 114 ? 0.707 -0.191 1.097 1.00 93.81 114 LEU A C 1
ATOM 886 O O . LEU A 1 114 ? 1.144 -0.495 2.206 1.00 93.81 114 LEU A O 1
ATOM 890 N N . GLY A 1 115 ? 0.818 1.046 0.603 1.00 92.56 115 GLY A N 1
ATOM 891 C CA . GLY A 1 115 ? 1.505 2.138 1.295 1.00 92.56 115 GLY A CA 1
ATOM 892 C C . GLY A 1 115 ? 0.980 2.414 2.708 1.00 92.56 115 GLY A C 1
ATOM 893 O O . GLY A 1 115 ? 1.781 2.643 3.608 1.00 92.56 115 GLY A O 1
ATOM 894 N N . THR A 1 116 ? -0.331 2.311 2.951 1.00 93.88 116 THR A N 1
ATOM 895 C CA . THR A 1 116 ? -0.905 2.529 4.290 1.00 93.88 116 THR A CA 1
ATOM 896 C C . THR A 1 116 ? -0.431 1.471 5.285 1.00 93.88 116 THR A C 1
ATOM 898 O O . THR A 1 116 ? -0.116 1.785 6.432 1.00 93.88 116 THR A O 1
ATOM 901 N N . TRP A 1 117 ? -0.321 0.217 4.846 1.00 94.00 117 TRP A N 1
ATOM 902 C CA . TRP A 1 117 ? 0.190 -0.871 5.679 1.00 94.00 117 TRP A CA 1
ATOM 903 C C . TRP A 1 117 ? 1.665 -0.667 6.013 1.00 94.00 117 TRP A C 1
ATOM 905 O O . TRP A 1 117 ? 2.065 -0.855 7.157 1.00 94.00 117 TRP A O 1
ATOM 915 N N . VAL A 1 118 ? 2.459 -0.201 5.046 1.00 92.69 118 VAL A N 1
ATOM 916 C CA . VAL A 1 118 ? 3.869 0.151 5.268 1.00 92.69 118 VAL A CA 1
ATOM 917 C C . VAL A 1 118 ? 4.010 1.313 6.258 1.00 92.69 118 VAL A C 1
ATOM 919 O O . VAL A 1 118 ? 4.907 1.283 7.095 1.00 92.69 118 VAL A O 1
ATOM 922 N N . MET A 1 119 ? 3.117 2.307 6.226 1.00 93.25 119 MET A N 1
ATOM 923 C CA . MET A 1 119 ? 3.124 3.416 7.191 1.00 93.25 119 MET A CA 1
ATOM 924 C C . MET A 1 119 ? 2.871 2.940 8.626 1.00 93.25 119 MET A C 1
ATOM 926 O O . MET A 1 119 ? 3.603 3.340 9.528 1.00 93.25 119 MET A O 1
ATOM 930 N N . LEU A 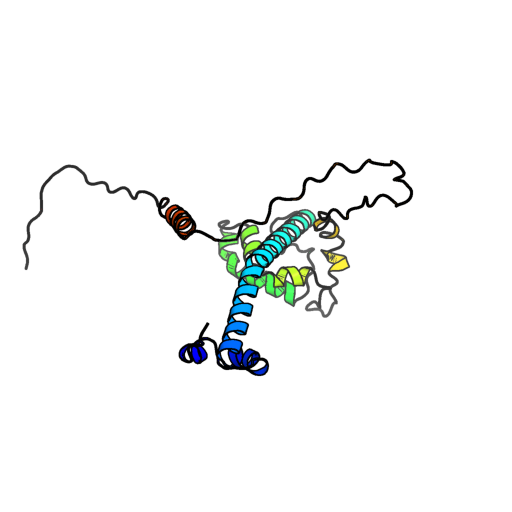1 120 ? 1.917 2.028 8.840 1.00 92.62 120 LEU A N 1
ATOM 931 C CA . LEU A 1 120 ? 1.686 1.401 10.153 1.00 92.62 120 LEU A CA 1
ATOM 932 C C . LEU A 1 120 ? 2.890 0.577 10.630 1.00 92.62 120 LEU A C 1
ATOM 934 O O . LEU A 1 120 ? 3.129 0.444 11.828 1.00 92.62 120 LEU A O 1
ATOM 938 N N . LEU A 1 121 ? 3.657 0.025 9.688 1.00 91.56 121 LEU A N 1
ATOM 939 C CA . LEU A 1 121 ? 4.888 -0.708 9.964 1.00 91.56 121 LEU A CA 1
ATOM 940 C C . LEU A 1 121 ? 6.125 0.191 10.128 1.00 91.56 121 LEU A C 1
ATOM 942 O O . LEU A 1 121 ? 7.207 -0.307 10.435 1.00 91.56 121 LEU A O 1
ATOM 946 N N . SER A 1 122 ? 5.989 1.499 9.913 1.00 92.00 122 SER A N 1
ATOM 947 C CA . SER A 1 122 ? 7.086 2.453 10.054 1.00 92.00 122 SER A CA 1
ATOM 948 C C . SER A 1 122 ? 7.385 2.757 11.526 1.00 92.00 122 SER A C 1
ATOM 950 O O . SER A 1 122 ? 6.729 2.253 12.431 1.00 92.00 122 SER A O 1
ATOM 952 N N . ARG A 1 123 ? 8.375 3.618 11.785 1.00 90.44 123 ARG A N 1
ATOM 953 C CA . ARG A 1 123 ? 8.722 4.057 13.150 1.00 90.44 123 ARG A CA 1
ATOM 954 C C . ARG A 1 123 ? 7.624 4.904 13.809 1.00 90.44 123 ARG A C 1
ATOM 956 O O . ARG A 1 123 ? 7.645 5.063 15.023 1.00 90.44 123 ARG A O 1
ATOM 963 N N . GLY A 1 124 ? 6.690 5.432 13.021 1.00 89.06 124 GLY A N 1
ATOM 964 C CA . GLY A 1 124 ? 5.790 6.502 13.435 1.00 89.06 124 GLY A CA 1
ATOM 965 C C . GLY A 1 124 ? 6.380 7.885 13.155 1.00 89.06 124 GLY A C 1
ATOM 966 O O . GLY A 1 124 ? 7.568 8.039 12.853 1.00 89.06 124 GLY A O 1
ATOM 967 N N . GLY A 1 125 ? 5.506 8.888 13.174 1.00 91.56 125 GLY A N 1
ATOM 968 C CA . GLY A 1 125 ? 5.821 10.275 12.844 1.00 91.56 125 GLY A CA 1
ATOM 969 C C . GLY A 1 125 ? 5.526 11.221 14.001 1.00 91.56 125 GLY A C 1
ATOM 970 O O . GLY A 1 125 ? 5.816 10.941 15.164 1.00 91.56 125 GLY A O 1
ATOM 971 N N . THR A 1 126 ? 4.930 12.361 13.679 1.00 92.06 126 THR A N 1
ATOM 972 C CA . THR A 1 126 ? 4.478 13.350 14.657 1.00 92.06 126 THR A CA 1
ATOM 973 C C . THR A 1 126 ? 2.959 13.402 14.696 1.00 92.06 126 THR A C 1
ATOM 975 O O . THR A 1 126 ? 2.294 13.233 13.677 1.00 92.06 126 THR A O 1
ATOM 978 N N . SER A 1 127 ? 2.421 13.637 15.886 1.00 90.06 127 SER A N 1
ATOM 979 C CA . SER A 1 127 ? 1.020 13.997 16.088 1.00 90.06 127 SER A CA 1
ATOM 980 C C . SER A 1 127 ? 0.834 15.514 15.980 1.00 90.06 127 SER A C 1
ATOM 982 O O . SER A 1 127 ? 1.783 16.264 16.214 1.00 90.06 127 SER A O 1
ATOM 984 N N . ALA A 1 128 ? -0.402 15.961 15.757 1.00 81.81 128 ALA A N 1
ATOM 985 C CA . ALA A 1 128 ? -0.793 17.364 15.620 1.00 81.81 128 ALA A CA 1
ATOM 986 C C . ALA A 1 128 ? -0.387 18.239 16.819 1.00 81.81 128 ALA A C 1
ATOM 988 O O . ALA A 1 128 ? -0.240 19.452 16.698 1.00 81.81 128 ALA A O 1
ATOM 989 N N . LEU A 1 129 ? -0.169 17.619 17.983 1.00 85.19 129 LEU A N 1
ATOM 990 C CA . LEU A 1 129 ? 0.326 18.270 19.200 1.00 85.19 129 LEU A CA 1
ATOM 991 C C . LEU A 1 129 ? 1.866 18.333 19.284 1.00 85.19 129 LEU A C 1
ATOM 993 O O . LEU A 1 129 ? 2.412 18.627 20.344 1.00 85.19 129 LEU A O 1
ATOM 997 N N . GLY A 1 130 ? 2.586 17.999 18.211 1.00 86.88 130 GLY A N 1
ATOM 998 C CA . GLY A 1 130 ? 4.053 17.961 18.158 1.00 86.88 130 GLY A CA 1
ATOM 999 C C . GLY A 1 130 ? 4.690 16.773 18.887 1.00 86.88 130 GLY A C 1
ATOM 1000 O O . GLY A 1 130 ? 5.912 16.704 19.011 1.00 86.88 130 GLY A O 1
ATOM 1001 N N . ARG A 1 131 ? 3.889 15.821 19.382 1.00 88.81 131 ARG A N 1
ATOM 1002 C CA . ARG A 1 131 ? 4.386 14.624 20.070 1.00 88.81 131 ARG A CA 1
ATOM 1003 C C . ARG A 1 131 ? 4.905 13.606 19.055 1.00 88.81 131 ARG A C 1
ATOM 1005 O O . ARG A 1 131 ? 4.188 13.256 18.121 1.00 88.81 131 ARG A O 1
ATOM 1012 N N . ALA A 1 132 ? 6.108 13.085 19.285 1.00 90.81 132 ALA A N 1
ATOM 1013 C CA . ALA A 1 132 ? 6.616 11.939 18.541 1.00 90.81 132 ALA A CA 1
ATOM 1014 C C . ALA A 1 132 ? 5.786 10.687 18.863 1.00 90.81 132 ALA A C 1
ATOM 1016 O O . ALA A 1 132 ? 5.590 10.342 20.034 1.00 90.81 132 ALA A O 1
ATOM 1017 N N . ILE A 1 133 ? 5.291 10.031 17.820 1.00 93.75 133 ILE A N 1
ATOM 1018 C CA . ILE A 1 133 ? 4.570 8.766 17.905 1.00 93.75 133 ILE A CA 1
ATOM 1019 C C . ILE A 1 133 ? 5.549 7.643 17.590 1.00 93.75 133 ILE A C 1
ATOM 1021 O O . ILE A 1 133 ? 6.234 7.686 16.573 1.00 93.75 133 ILE A O 1
ATOM 1025 N N . ASP A 1 134 ? 5.604 6.652 18.477 1.00 93.31 134 ASP A N 1
ATOM 1026 C CA . ASP A 1 134 ? 6.444 5.468 18.322 1.00 93.31 134 ASP A CA 1
ATOM 1027 C C . ASP A 1 134 ? 5.567 4.231 18.123 1.00 93.31 134 ASP A C 1
ATOM 1029 O O . ASP A 1 134 ? 4.949 3.726 19.071 1.00 93.31 134 ASP A O 1
ATOM 1033 N N . TYR A 1 135 ? 5.530 3.755 16.879 1.00 94.00 135 TYR A N 1
ATOM 1034 C CA . TYR A 1 135 ? 4.766 2.569 16.506 1.00 94.00 135 TYR A CA 1
ATOM 1035 C C . TYR A 1 135 ? 5.336 1.270 17.047 1.00 94.00 135 TYR A C 1
ATOM 1037 O O . TYR A 1 135 ? 4.573 0.323 17.253 1.00 94.00 135 TYR A O 1
ATOM 1045 N N . GLU A 1 136 ? 6.629 1.217 17.364 1.00 92.00 136 GLU A N 1
ATOM 1046 C CA . GLU A 1 136 ? 7.211 0.037 17.995 1.00 92.00 136 GLU A CA 1
ATOM 1047 C C . GLU A 1 136 ? 6.559 -0.201 19.365 1.00 92.00 136 GLU A C 1
ATOM 1049 O O . GLU A 1 136 ? 6.100 -1.303 19.685 1.00 92.00 136 GLU A O 1
ATOM 1054 N N . ALA A 1 137 ? 6.476 0.858 20.170 1.00 90.19 137 ALA A N 1
ATOM 1055 C CA . ALA A 1 137 ? 5.966 0.792 21.532 1.00 90.19 137 ALA A CA 1
ATOM 1056 C C . ALA A 1 137 ? 4.437 0.675 21.602 1.00 90.19 137 ALA A C 1
ATOM 1058 O O . ALA A 1 137 ? 3.932 -0.085 22.431 1.00 90.19 137 ALA A O 1
ATOM 1059 N N . ASN A 1 138 ? 3.700 1.420 20.770 1.00 90.25 138 ASN A N 1
ATOM 1060 C CA . ASN A 1 138 ? 2.245 1.536 20.905 1.00 90.25 138 ASN A CA 1
ATOM 1061 C C . ASN A 1 138 ? 1.439 0.538 20.048 1.00 90.25 138 ASN A C 1
ATOM 1063 O O . ASN A 1 138 ? 0.297 0.250 20.396 1.00 90.25 138 ASN A O 1
ATOM 1067 N N . LEU A 1 139 ? 2.014 -0.007 18.968 1.00 91.38 139 LEU A N 1
ATOM 1068 C CA . LEU A 1 139 ? 1.288 -0.814 17.982 1.00 91.38 139 LEU A CA 1
ATOM 1069 C C . LEU A 1 139 ? 1.952 -2.178 17.780 1.00 91.38 139 LEU A C 1
ATOM 1071 O O . LEU A 1 139 ? 1.319 -3.222 17.949 1.00 91.38 139 LEU A O 1
ATOM 1075 N N . TRP A 1 140 ? 3.249 -2.195 17.476 1.00 91.69 140 TRP A N 1
ATOM 1076 C CA . TRP A 1 140 ? 3.964 -3.420 17.134 1.00 91.69 140 TRP A CA 1
ATOM 1077 C C . TRP A 1 140 ? 4.125 -4.363 18.308 1.00 91.69 140 TRP A C 1
ATOM 1079 O O . TRP A 1 140 ? 3.660 -5.504 18.252 1.00 91.69 140 TRP A O 1
ATOM 1089 N N . ARG A 1 141 ? 4.770 -3.905 19.385 1.00 91.88 141 ARG A N 1
ATOM 1090 C CA . ARG A 1 141 ? 4.980 -4.741 20.569 1.00 91.88 141 ARG A CA 1
ATOM 1091 C C . ARG A 1 141 ? 3.660 -5.223 21.153 1.00 91.88 141 ARG A C 1
ATOM 1093 O O . ARG A 1 141 ? 3.609 -6.410 21.472 1.00 91.88 141 ARG A O 1
ATOM 1100 N N . PRO A 1 142 ? 2.613 -4.395 21.308 1.00 92.06 142 PRO A N 1
ATOM 1101 C CA . PRO A 1 142 ? 1.373 -4.855 21.924 1.00 92.06 142 PRO A CA 1
ATOM 1102 C C . PRO A 1 142 ? 0.536 -5.765 21.019 1.00 92.06 142 PRO A C 1
ATOM 1104 O O . PRO A 1 142 ? -0.024 -6.739 21.521 1.00 92.06 142 PRO A O 1
ATOM 1107 N N . ALA A 1 143 ? 0.465 -5.486 19.711 1.00 91.62 143 ALA A N 1
ATOM 1108 C CA . ALA A 1 143 ? -0.503 -6.132 18.822 1.00 91.62 143 ALA A CA 1
ATOM 1109 C C . ALA A 1 143 ? 0.121 -7.000 17.715 1.00 91.62 143 ALA A C 1
ATOM 1111 O O . ALA A 1 143 ? -0.385 -8.090 17.442 1.00 91.62 143 ALA A O 1
ATOM 1112 N N . LEU A 1 144 ? 1.215 -6.560 17.080 1.00 91.00 144 LEU A N 1
ATOM 1113 C CA . LEU A 1 144 ? 1.707 -7.156 15.824 1.00 91.00 144 LEU A CA 1
ATOM 1114 C C . LEU A 1 144 ? 2.881 -8.131 15.977 1.00 91.00 144 LEU A C 1
ATOM 1116 O O . LEU A 1 144 ? 3.134 -8.905 15.056 1.00 91.00 144 LEU A O 1
ATOM 1120 N N . ARG A 1 145 ? 3.578 -8.155 17.122 1.00 88.75 145 ARG A N 1
ATOM 1121 C CA . ARG A 1 145 ? 4.800 -8.968 17.326 1.00 88.75 145 ARG A CA 1
ATOM 1122 C C . ARG A 1 145 ? 4.648 -10.465 17.019 1.00 88.75 145 ARG A C 1
ATOM 1124 O O . ARG A 1 145 ? 5.635 -11.128 16.728 1.00 88.75 145 ARG A O 1
ATOM 1131 N N . PHE A 1 146 ? 3.428 -10.998 17.091 1.00 85.56 146 PHE A N 1
ATOM 1132 C CA . PHE A 1 146 ? 3.133 -12.406 16.808 1.00 85.56 146 PHE A CA 1
ATOM 1133 C C . PHE A 1 146 ? 2.539 -12.650 15.414 1.00 85.56 146 PHE A C 1
ATOM 1135 O O . PHE A 1 146 ? 2.409 -13.803 15.018 1.00 85.56 146 PHE A O 1
ATOM 1142 N N . GLY A 1 147 ? 2.202 -11.601 14.657 1.00 84.19 147 GLY A N 1
ATOM 1143 C CA . GLY A 1 147 ? 1.507 -11.746 13.373 1.00 84.19 147 GLY A CA 1
ATOM 1144 C C . GLY A 1 147 ? 2.365 -12.302 12.245 1.00 84.19 147 GLY A C 1
ATOM 1145 O O . GLY A 1 147 ? 1.843 -12.906 11.315 1.00 84.19 147 GLY A O 1
ATOM 1146 N N . PHE A 1 148 ? 3.686 -12.162 12.342 1.00 80.00 148 PHE A N 1
ATOM 1147 C CA . PHE A 1 148 ? 4.620 -12.583 11.293 1.00 80.00 148 PHE A CA 1
ATOM 1148 C C . PHE A 1 148 ? 5.473 -13.798 11.685 1.00 80.00 148 PHE A C 1
ATOM 1150 O O . PHE A 1 148 ? 6.429 -14.137 10.992 1.00 80.00 148 PHE A O 1
ATOM 1157 N N . ALA A 1 149 ? 5.125 -14.485 12.778 1.00 67.56 149 ALA A N 1
ATOM 1158 C CA . ALA A 1 149 ? 5.869 -15.639 13.290 1.00 67.56 149 ALA A CA 1
ATOM 1159 C C . ALA A 1 149 ? 5.715 -16.921 12.437 1.00 67.56 149 ALA A C 1
ATOM 1161 O O . ALA A 1 149 ? 6.291 -17.952 12.767 1.00 67.56 149 ALA A O 1
ATOM 1162 N N . THR A 1 150 ? 4.956 -16.873 11.339 1.00 58.66 150 THR A N 1
ATOM 1163 C CA . THR A 1 150 ? 4.655 -18.018 10.459 1.00 58.66 150 THR A CA 1
ATOM 1164 C C . THR A 1 150 ? 5.805 -18.409 9.532 1.00 58.66 150 THR A C 1
ATOM 1166 O O . THR A 1 150 ? 5.749 -19.448 8.874 1.00 58.66 150 THR A O 1
ATOM 1169 N N . GLY A 1 151 ? 6.865 -17.603 9.466 1.00 52.97 151 GLY A N 1
ATOM 1170 C CA . GLY A 1 151 ? 8.121 -18.070 8.907 1.00 52.97 151 GLY A CA 1
ATOM 1171 C C . GLY A 1 151 ? 8.717 -19.079 9.876 1.00 52.97 151 GLY A C 1
ATOM 1172 O O . GLY A 1 151 ? 9.273 -18.673 10.893 1.00 52.97 151 GLY A O 1
ATOM 1173 N N . ASN A 1 152 ? 8.627 -20.375 9.568 1.00 51.44 152 ASN A N 1
ATOM 1174 C CA . ASN A 1 152 ? 9.534 -21.353 10.156 1.00 51.44 152 ASN A CA 1
ATOM 1175 C C . ASN A 1 152 ? 10.958 -20.863 9.857 1.00 51.44 152 ASN A C 1
ATOM 1177 O O . ASN A 1 152 ? 11.518 -21.143 8.798 1.00 51.44 152 ASN A O 1
ATOM 1181 N N . LEU A 1 153 ? 11.561 -20.117 10.785 1.00 50.88 153 LEU A N 1
ATOM 1182 C CA . LEU A 1 153 ? 13.002 -20.142 10.942 1.00 50.88 153 LEU A CA 1
ATOM 1183 C C . LEU A 1 153 ? 13.298 -21.629 11.058 1.00 50.88 153 LEU A C 1
ATOM 1185 O O . LEU A 1 153 ? 12.781 -22.267 11.972 1.00 50.88 153 LEU A O 1
ATOM 1189 N N . HIS A 1 154 ? 14.010 -22.209 10.096 1.00 44.78 154 HIS A N 1
ATOM 1190 C CA . HIS A 1 154 ? 14.536 -23.555 10.250 1.00 44.78 154 HIS A CA 1
ATOM 1191 C C . HIS A 1 154 ? 15.403 -23.559 11.521 1.00 44.78 154 HIS A C 1
ATOM 1193 O O . HIS A 1 154 ? 16.597 -23.282 11.477 1.00 44.78 154 HIS A O 1
ATOM 1199 N N . SER A 1 155 ? 14.780 -23.813 12.669 1.00 48.97 155 SER A N 1
ATOM 1200 C CA . SER A 1 155 ? 15.395 -23.930 13.988 1.00 48.97 155 SER A CA 1
ATOM 1201 C C . SER A 1 155 ? 16.107 -25.271 14.141 1.00 48.97 155 SER A C 1
ATOM 1203 O O . SER A 1 155 ? 16.823 -25.487 15.110 1.00 48.97 155 SER A O 1
ATOM 1205 N N . GLU A 1 156 ? 16.000 -26.138 13.138 1.00 47.84 156 GLU A N 1
ATOM 1206 C CA . GLU A 1 156 ? 16.713 -27.399 13.049 1.00 47.84 156 GLU A CA 1
ATOM 1207 C C . GLU A 1 156 ? 17.677 -27.375 11.863 1.00 47.84 156 GLU A C 1
ATOM 1209 O O . GLU A 1 156 ? 17.508 -28.075 10.867 1.00 47.84 156 GLU A O 1
ATOM 1214 N N . ARG A 1 157 ? 18.740 -26.574 11.964 1.00 41.06 157 ARG A N 1
ATOM 1215 C CA . ARG A 1 157 ? 20.001 -26.994 11.353 1.00 41.06 157 ARG A CA 1
ATOM 1216 C C . ARG A 1 157 ? 20.697 -27.851 12.412 1.00 41.06 157 ARG A C 1
ATOM 1218 O O . ARG A 1 157 ? 21.234 -27.274 13.359 1.00 41.06 157 ARG A O 1
ATOM 1225 N N . PRO A 1 158 ? 20.645 -29.195 12.341 1.00 44.50 158 PRO A N 1
ATOM 1226 C CA . PRO A 1 158 ? 21.366 -30.017 13.300 1.00 44.50 158 PRO A CA 1
ATOM 1227 C C . PRO A 1 158 ? 22.844 -29.622 13.267 1.00 44.50 158 PRO A C 1
ATOM 1229 O O . PRO A 1 158 ? 23.442 -29.470 12.199 1.00 44.50 158 PRO A O 1
ATOM 1232 N N . SER A 1 159 ? 23.405 -29.390 14.454 1.00 42.84 159 SER A N 1
ATOM 1233 C CA . SER A 1 159 ? 24.824 -29.094 14.634 1.00 42.84 159 SER A CA 1
ATOM 1234 C C . SER A 1 159 ? 25.669 -30.143 13.887 1.00 42.84 159 SER A C 1
ATOM 1236 O O . SER A 1 159 ? 25.372 -31.337 14.011 1.00 42.84 159 SER A O 1
ATOM 1238 N N . PRO A 1 160 ? 26.727 -29.752 13.145 1.00 52.31 160 PRO A N 1
ATOM 1239 C CA . PRO A 1 160 ? 27.535 -30.677 12.341 1.00 52.31 160 PRO A CA 1
ATOM 1240 C C . PRO A 1 160 ? 28.231 -31.790 13.146 1.00 52.31 160 PRO A C 1
ATOM 1242 O O . PRO A 1 160 ? 28.856 -32.669 12.565 1.00 52.31 160 PRO A O 1
ATOM 1245 N N . ALA A 1 161 ? 28.123 -31.778 14.476 1.00 52.72 161 ALA A N 1
ATOM 1246 C CA . ALA A 1 161 ? 28.726 -32.765 15.361 1.00 52.72 161 ALA A CA 1
ATOM 1247 C C . ALA A 1 161 ? 27.913 -34.068 15.536 1.00 52.72 161 ALA A C 1
ATOM 1249 O O . ALA A 1 161 ? 28.435 -35.010 16.128 1.00 52.72 161 ALA A O 1
ATOM 1250 N N . ALA A 1 162 ? 26.662 -34.153 15.062 1.00 51.19 162 ALA A N 1
ATOM 1251 C CA . ALA A 1 162 ? 25.781 -35.287 15.383 1.00 51.19 162 ALA A CA 1
ATOM 1252 C C . ALA A 1 162 ? 25.554 -36.313 14.253 1.00 51.19 162 ALA A C 1
ATOM 1254 O O . ALA A 1 162 ? 24.983 -37.371 14.520 1.00 51.19 162 ALA A O 1
ATOM 1255 N N . ASP A 1 163 ? 26.001 -36.061 13.017 1.00 50.94 163 ASP A N 1
ATOM 1256 C CA . ASP A 1 163 ? 25.752 -36.981 11.896 1.00 50.94 163 ASP A CA 1
ATOM 1257 C C . ASP A 1 163 ? 26.986 -37.830 11.554 1.00 50.94 163 ASP A C 1
ATOM 1259 O O . ASP A 1 163 ? 27.725 -37.573 10.608 1.00 50.94 163 ASP A O 1
ATOM 1263 N N . THR A 1 164 ? 27.237 -38.860 12.366 1.00 47.25 164 THR A N 1
ATOM 1264 C CA . THR A 1 164 ? 28.235 -39.909 12.076 1.00 47.25 164 THR A CA 1
ATOM 1265 C C . THR A 1 164 ? 27.616 -41.195 11.530 1.00 47.25 164 THR A C 1
ATOM 1267 O O . THR A 1 164 ? 28.290 -42.225 11.442 1.00 47.25 164 THR A O 1
ATOM 1270 N N . ARG A 1 165 ? 26.353 -41.183 11.088 1.00 52.00 165 ARG A N 1
ATOM 1271 C CA . ARG A 1 165 ? 25.795 -42.356 10.408 1.00 52.00 165 ARG A CA 1
ATOM 1272 C C . ARG A 1 165 ? 26.172 -42.291 8.937 1.00 52.00 165 ARG A C 1
ATOM 1274 O O . ARG A 1 165 ? 25.544 -41.585 8.159 1.00 52.00 165 ARG A O 1
ATOM 1281 N N . ARG A 1 166 ? 27.182 -43.081 8.552 1.00 46.16 166 ARG A N 1
ATOM 1282 C CA . ARG A 1 166 ? 27.459 -43.446 7.154 1.00 46.16 166 ARG A CA 1
ATOM 1283 C C . ARG A 1 166 ? 26.160 -43.934 6.501 1.00 46.16 166 ARG A C 1
ATOM 1285 O O . ARG A 1 166 ? 25.806 -45.103 6.623 1.00 46.16 166 ARG A O 1
ATOM 1292 N N . ARG A 1 167 ? 25.436 -43.043 5.828 1.00 48.34 167 ARG A N 1
ATOM 1293 C CA . ARG A 1 167 ? 24.387 -43.419 4.885 1.00 48.34 167 ARG A CA 1
ATOM 1294 C C . ARG A 1 167 ? 25.081 -43.723 3.568 1.00 48.34 167 ARG A C 1
ATOM 1296 O O . ARG A 1 167 ? 25.699 -42.845 2.972 1.00 48.34 167 ARG A O 1
ATOM 1303 N N . THR A 1 168 ? 25.017 -44.978 3.145 1.00 50.84 168 THR A N 1
ATOM 1304 C CA . THR A 1 168 ? 25.366 -45.384 1.783 1.00 50.84 168 THR A CA 1
ATOM 1305 C C . THR A 1 168 ? 24.544 -44.526 0.809 1.00 50.84 168 THR A C 1
ATOM 1307 O O . THR A 1 168 ? 23.328 -44.435 1.000 1.00 50.84 168 THR A O 1
ATOM 1310 N N . PRO A 1 169 ? 25.152 -43.860 -0.189 1.00 46.69 169 PRO A N 1
ATOM 1311 C CA . PRO A 1 169 ? 24.386 -43.082 -1.152 1.00 46.69 169 PRO A CA 1
ATOM 1312 C C . PRO A 1 169 ? 23.461 -44.020 -1.944 1.00 46.69 169 PRO A C 1
ATOM 1314 O O . PRO A 1 169 ? 23.932 -45.068 -2.395 1.00 46.69 169 PRO A O 1
ATOM 1317 N N . PRO A 1 170 ? 22.172 -43.692 -2.133 1.00 48.47 170 PRO A N 1
ATOM 1318 C CA . PRO A 1 170 ? 21.351 -44.409 -3.097 1.00 48.47 170 PRO A CA 1
ATOM 1319 C C . PRO A 1 170 ? 21.912 -44.174 -4.506 1.00 48.47 170 PRO A C 1
ATOM 1321 O O . PRO A 1 170 ? 22.321 -43.060 -4.834 1.00 48.47 170 PRO A O 1
ATOM 1324 N N . SER A 1 171 ? 21.946 -45.223 -5.330 1.00 43.38 171 SER A N 1
ATOM 1325 C CA . SER A 1 171 ? 22.308 -45.124 -6.745 1.00 43.38 171 SER A CA 1
ATOM 1326 C C . SER A 1 171 ? 21.400 -44.107 -7.438 1.00 43.38 171 SER A C 1
ATOM 1328 O O . SER A 1 171 ? 20.196 -44.322 -7.555 1.00 43.38 171 SER A O 1
ATOM 1330 N N . ILE A 1 172 ? 21.978 -42.984 -7.865 1.00 49.25 172 ILE A N 1
ATOM 1331 C CA . ILE A 1 172 ? 21.289 -41.968 -8.659 1.00 49.25 172 ILE A CA 1
ATOM 1332 C C . ILE A 1 172 ? 21.341 -42.438 -10.110 1.00 49.25 172 ILE A C 1
ATOM 1334 O O . ILE A 1 172 ? 22.397 -42.409 -10.741 1.00 49.25 172 ILE A O 1
ATOM 1338 N N . GLU A 1 173 ? 20.206 -42.894 -10.627 1.00 52.53 173 GLU A N 1
ATOM 1339 C CA . GLU A 1 173 ? 20.012 -43.028 -12.067 1.00 52.53 173 GLU A CA 1
ATOM 1340 C C . GLU A 1 173 ? 20.013 -41.610 -12.680 1.00 52.53 173 GLU A C 1
ATOM 1342 O O . GLU A 1 173 ? 19.398 -40.703 -12.106 1.00 52.53 173 GLU A O 1
ATOM 1347 N N . PRO A 1 174 ? 20.747 -41.353 -13.778 1.00 56.91 174 PRO A N 1
ATOM 1348 C CA . PRO A 1 174 ? 20.832 -40.014 -14.349 1.00 56.91 174 PRO A CA 1
ATOM 1349 C C . PRO A 1 174 ? 19.443 -39.519 -14.794 1.00 56.91 174 PRO A C 1
ATOM 1351 O O . PRO A 1 174 ? 18.679 -40.287 -15.383 1.00 56.91 174 PRO A O 1
ATOM 1354 N N . PRO A 1 175 ? 19.098 -38.243 -14.542 1.00 60.22 175 PRO A N 1
ATOM 1355 C CA . PRO A 1 175 ? 17.808 -37.695 -14.937 1.00 60.22 175 PRO A CA 1
ATOM 1356 C C . PRO A 1 175 ? 17.655 -37.726 -16.461 1.00 60.22 175 PRO A C 1
ATOM 1358 O O . PRO A 1 175 ? 18.583 -37.390 -17.201 1.00 60.22 175 PRO A O 1
ATOM 1361 N N . ALA A 1 176 ? 16.464 -38.109 -16.926 1.00 57.03 176 ALA A N 1
ATOM 1362 C CA . ALA A 1 176 ? 16.106 -38.043 -18.337 1.00 57.03 176 ALA A CA 1
ATOM 1363 C C . ALA A 1 176 ? 16.314 -36.616 -18.880 1.00 57.03 176 ALA A C 1
ATOM 1365 O O . ALA A 1 176 ? 16.049 -35.632 -18.185 1.00 57.03 176 ALA A O 1
ATOM 1366 N N . ALA A 1 177 ? 16.797 -36.517 -20.122 1.00 53.72 177 ALA A N 1
ATOM 1367 C CA . ALA A 1 177 ? 17.095 -35.245 -20.773 1.00 53.72 177 ALA A CA 1
ATOM 1368 C C . ALA A 1 177 ? 15.891 -34.276 -20.722 1.00 53.72 177 ALA A C 1
ATOM 1370 O O . ALA A 1 177 ? 14.747 -34.714 -20.890 1.00 53.72 177 ALA A O 1
ATOM 1371 N N . PRO A 1 178 ? 16.120 -32.966 -20.510 1.00 45.19 178 PRO A N 1
ATOM 1372 C CA . PRO A 1 178 ? 15.044 -31.986 -20.448 1.00 45.19 178 PRO A CA 1
ATOM 1373 C C . PRO A 1 178 ? 14.288 -31.935 -21.780 1.00 45.19 178 PRO A C 1
ATOM 1375 O O . PRO A 1 178 ? 14.882 -31.752 -22.843 1.00 45.19 178 PRO A O 1
ATOM 1378 N N . GLN A 1 179 ? 12.966 -32.092 -21.713 1.00 50.00 179 GLN A N 1
ATOM 1379 C CA . GLN A 1 179 ? 12.092 -31.943 -22.874 1.00 50.00 179 GLN A CA 1
ATOM 1380 C C . GLN A 1 179 ? 12.102 -30.477 -23.343 1.00 50.00 179 GLN A C 1
ATOM 1382 O O . GLN A 1 179 ? 12.031 -29.573 -22.502 1.00 50.00 179 GLN A O 1
ATOM 1387 N N . PRO A 1 180 ? 12.169 -30.205 -24.658 1.00 42.69 180 PRO A N 1
ATOM 1388 C CA . PRO A 1 180 ? 12.116 -28.844 -25.169 1.00 42.69 180 PRO A CA 1
ATOM 1389 C C . PRO A 1 180 ? 10.773 -28.194 -24.818 1.00 42.69 180 PRO A C 1
ATOM 1391 O O . PRO A 1 180 ? 9.703 -28.761 -25.047 1.00 42.69 180 PRO A O 1
ATOM 1394 N N . PHE A 1 181 ? 10.835 -26.979 -24.272 1.00 37.50 181 PHE A N 1
ATOM 1395 C CA . PHE A 1 181 ? 9.671 -26.168 -23.927 1.00 37.50 181 PHE A CA 1
ATOM 1396 C C . PHE A 1 181 ? 9.019 -25.634 -25.213 1.00 37.50 181 PHE A C 1
ATOM 1398 O O . PHE A 1 181 ? 9.269 -24.516 -25.653 1.00 37.50 181 PHE A O 1
ATOM 1405 N N . GLY A 1 182 ? 8.216 -26.476 -25.859 1.00 40.34 182 GLY A N 1
ATOM 1406 C CA . GLY A 1 182 ? 7.404 -26.130 -27.018 1.00 40.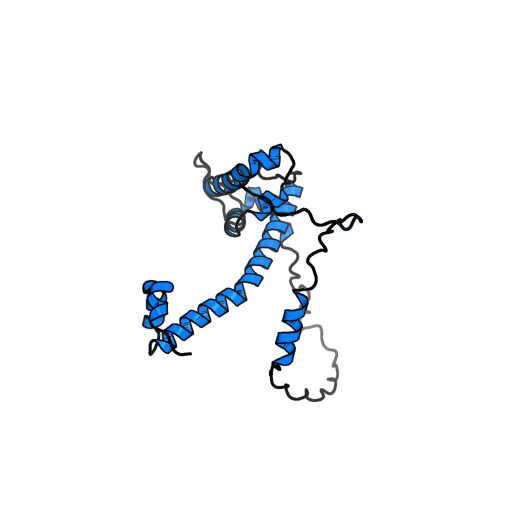34 182 GLY A CA 1
ATOM 1407 C C . GLY A 1 182 ? 5.932 -26.205 -26.649 1.00 40.34 182 GLY A C 1
ATOM 1408 O O . GLY A 1 182 ? 5.341 -27.279 -26.687 1.00 40.34 182 GLY A O 1
ATOM 1409 N N . ALA A 1 183 ? 5.324 -25.070 -26.302 1.00 45.00 183 ALA A N 1
ATOM 1410 C CA . ALA A 1 183 ? 3.871 -24.978 -26.239 1.00 45.00 183 ALA A CA 1
ATOM 1411 C C . ALA A 1 183 ? 3.315 -25.210 -27.654 1.00 45.00 183 ALA A C 1
ATOM 1413 O O . ALA A 1 183 ? 3.471 -24.369 -28.543 1.00 45.00 183 ALA A O 1
ATOM 1414 N N . SER A 1 184 ? 2.686 -26.363 -27.881 1.00 49.00 184 SER A N 1
ATOM 1415 C CA . SER A 1 184 ? 1.923 -26.600 -29.102 1.00 49.00 184 SER A CA 1
ATOM 1416 C C . SER A 1 184 ? 0.777 -25.589 -29.163 1.00 49.00 184 SER A C 1
ATOM 1418 O O . SER A 1 184 ? 0.055 -25.393 -28.184 1.00 49.00 184 SER A O 1
ATOM 1420 N N . ARG A 1 185 ? 0.576 -24.959 -30.328 1.00 45.12 185 ARG A N 1
ATOM 1421 C CA . ARG A 1 185 ? -0.544 -24.033 -30.608 1.00 45.12 185 ARG A CA 1
ATOM 1422 C C . ARG A 1 185 ? -1.918 -24.593 -30.198 1.00 45.12 185 ARG A C 1
ATOM 1424 O O . ARG A 1 185 ? -2.830 -23.812 -29.951 1.00 45.12 185 ARG A O 1
ATOM 1431 N N . ALA A 1 186 ? -2.057 -25.914 -30.079 1.00 44.62 186 ALA A N 1
ATOM 1432 C CA . ALA A 1 186 ? -3.279 -26.574 -29.630 1.00 44.62 186 ALA A CA 1
ATOM 1433 C C . ALA A 1 186 ? -3.627 -26.328 -28.143 1.00 44.62 186 ALA A C 1
ATOM 1435 O O . ALA A 1 186 ? -4.810 -26.293 -27.796 1.00 44.62 186 ALA A O 1
ATOM 1436 N N . ASP A 1 187 ? -2.642 -26.104 -27.265 1.00 43.19 187 ASP A N 1
ATOM 1437 C CA . ASP A 1 187 ? -2.882 -25.957 -25.817 1.00 43.19 187 ASP A CA 1
ATOM 1438 C C . ASP A 1 187 ? -3.361 -24.552 -25.428 1.00 43.19 187 ASP A C 1
ATOM 1440 O O . ASP A 1 187 ? -4.138 -24.385 -24.484 1.00 43.19 187 ASP A O 1
ATOM 1444 N N . LEU A 1 188 ? -2.987 -23.537 -26.214 1.00 41.53 188 LEU A N 1
ATOM 1445 C CA . LEU A 1 188 ? -3.484 -22.167 -26.054 1.00 41.53 188 LEU A CA 1
ATOM 1446 C C . LEU A 1 188 ? -4.967 -22.039 -26.435 1.00 41.53 188 LEU A C 1
ATOM 1448 O O . LEU A 1 188 ? -5.705 -21.298 -25.786 1.00 41.53 188 LEU A O 1
ATOM 1452 N N . GLN A 1 189 ? -5.444 -22.809 -27.418 1.00 46.28 189 GLN A N 1
ATOM 1453 C CA . GLN A 1 189 ? -6.854 -22.780 -27.822 1.00 46.28 189 GLN A CA 1
ATOM 1454 C C . GLN A 1 189 ? -7.770 -23.461 -26.797 1.00 46.28 189 GLN A C 1
ATOM 1456 O O . GLN A 1 189 ? -8.864 -22.959 -26.524 1.00 46.28 189 GLN A O 1
ATOM 1461 N N . ARG A 1 190 ? -7.295 -24.527 -26.140 1.00 42.19 190 ARG A N 1
ATOM 1462 C CA . ARG A 1 190 ? -8.058 -25.252 -25.110 1.00 42.19 190 ARG A CA 1
ATOM 1463 C C . ARG A 1 190 ? -8.307 -24.414 -23.848 1.00 42.19 190 ARG A C 1
ATOM 1465 O O . ARG A 1 190 ? -9.351 -24.563 -23.224 1.00 42.19 190 ARG A O 1
ATOM 1472 N N . ARG A 1 191 ? -7.400 -23.489 -23.503 1.00 40.25 191 ARG A N 1
ATOM 1473 C CA . ARG A 1 191 ? -7.573 -22.556 -22.368 1.00 40.25 191 ARG A CA 1
ATOM 1474 C C . ARG A 1 191 ? -8.480 -21.358 -22.676 1.00 40.25 191 ARG A C 1
ATOM 1476 O O . ARG A 1 191 ? -9.036 -20.787 -21.744 1.00 40.25 191 ARG A O 1
ATOM 1483 N N . SER A 1 192 ? -8.685 -21.014 -23.951 1.00 40.31 192 SER A N 1
ATOM 1484 C CA . SER A 1 192 ? -9.618 -19.942 -24.351 1.00 40.31 192 SER A CA 1
ATOM 1485 C C . SER A 1 192 ? -11.094 -20.374 -24.346 1.00 40.31 192 SER A C 1
ATOM 1487 O O . SER A 1 192 ? -11.969 -19.550 -24.103 1.00 40.31 192 SER A O 1
ATOM 1489 N N . GLY A 1 193 ? -11.382 -21.670 -24.534 1.00 38.78 193 GLY A N 1
ATOM 1490 C CA . GLY A 1 193 ? -12.754 -22.201 -24.564 1.00 38.78 193 GLY A CA 1
ATOM 1491 C C . GLY A 1 193 ? -13.425 -22.360 -23.195 1.00 38.78 193 GLY A C 1
ATOM 1492 O O . GLY A 1 193 ? -14.640 -22.503 -23.128 1.00 38.78 193 GLY A O 1
ATOM 1493 N N . VAL A 1 194 ? -12.663 -22.302 -22.097 1.00 41.12 194 VAL A N 1
ATOM 1494 C CA . VAL A 1 194 ? -13.192 -22.472 -20.727 1.00 41.12 194 VAL A CA 1
ATOM 1495 C C . VAL A 1 194 ? -13.847 -21.184 -20.193 1.00 41.12 194 VAL A C 1
ATOM 1497 O O . VAL A 1 194 ? -14.629 -21.233 -19.252 1.00 41.12 194 VAL A O 1
ATOM 1500 N N . TRP A 1 195 ? -13.617 -20.034 -20.838 1.00 33.94 195 TRP A N 1
ATOM 1501 C CA . TRP A 1 195 ? -14.158 -18.727 -20.433 1.00 33.94 195 TRP A CA 1
ATOM 1502 C C . TRP A 1 195 ? -15.453 -18.310 -21.160 1.00 33.94 195 TRP A C 1
ATOM 1504 O O . TRP A 1 195 ? -15.845 -17.150 -21.081 1.00 33.94 195 TRP A O 1
ATOM 1514 N N . HIS A 1 196 ? -16.120 -19.209 -21.895 1.00 36.53 196 HIS A N 1
ATOM 1515 C CA . HIS A 1 196 ? -17.370 -18.901 -22.622 1.00 36.53 196 HIS A CA 1
ATOM 1516 C C . HIS A 1 196 ? -18.574 -19.772 -22.225 1.00 36.53 196 HIS A C 1
ATOM 1518 O O . HIS A 1 196 ? -19.584 -19.779 -22.923 1.00 36.53 196 HIS A O 1
ATOM 1524 N N . SER A 1 197 ? -18.509 -20.493 -21.102 1.00 35.84 197 SER A N 1
ATOM 1525 C CA . SER A 1 197 ? -19.586 -21.414 -20.698 1.00 35.84 197 SER A CA 1
ATOM 1526 C C . SER A 1 197 ? -20.235 -21.104 -19.353 1.00 35.84 197 SER A C 1
ATOM 1528 O O . SER A 1 197 ? -20.890 -21.984 -18.807 1.00 35.84 197 SER A O 1
ATOM 1530 N N . ASP A 1 198 ? -20.115 -19.876 -18.839 1.00 37.19 198 ASP A N 1
ATOM 1531 C CA . ASP A 1 198 ? -20.789 -19.519 -17.587 1.00 37.19 198 ASP A CA 1
ATOM 1532 C C . ASP A 1 198 ? -21.283 -18.062 -17.556 1.00 37.19 198 ASP A C 1
ATOM 1534 O O . ASP A 1 198 ? -20.874 -17.238 -16.743 1.00 37.19 198 ASP A O 1
ATOM 1538 N N . HIS A 1 199 ? -22.203 -17.734 -18.468 1.00 36.44 199 HIS A N 1
ATOM 1539 C CA . HIS A 1 199 ? -23.174 -16.672 -18.216 1.00 36.44 199 HIS A CA 1
ATOM 1540 C C . HIS A 1 199 ? -24.589 -17.198 -18.437 1.00 36.44 199 HIS A C 1
ATOM 1542 O O . HIS A 1 199 ? -24.957 -17.687 -19.504 1.00 36.44 199 HIS A O 1
ATOM 1548 N N . GLY A 1 200 ? -25.343 -17.132 -17.342 1.00 31.27 200 GLY A N 1
ATOM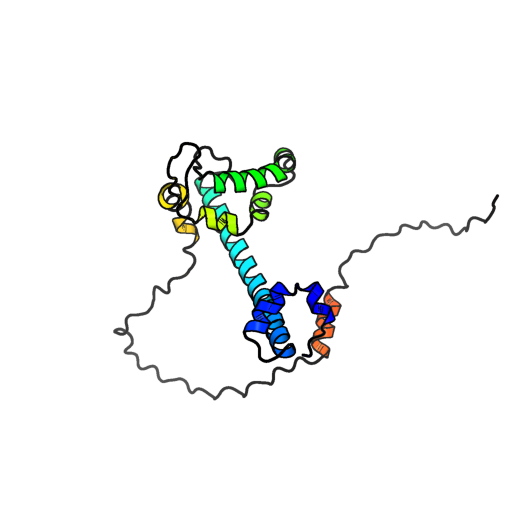 1549 C CA . GLY A 1 200 ? -26.652 -17.715 -17.137 1.00 31.27 200 GLY A CA 1
ATOM 1550 C C . GLY A 1 200 ? -27.694 -17.349 -18.188 1.00 31.27 200 GLY A C 1
ATOM 1551 O O . GLY A 1 200 ? -27.899 -16.197 -18.558 1.00 31.27 200 GLY A O 1
ATOM 1552 N N . ARG A 1 201 ? -28.398 -18.407 -18.575 1.00 26.88 201 ARG A N 1
ATOM 1553 C CA . ARG A 1 201 ? -29.714 -18.484 -19.202 1.00 26.88 201 ARG A CA 1
ATOM 1554 C C . ARG A 1 201 ? -30.670 -17.393 -18.678 1.00 26.88 201 ARG A C 1
ATOM 1556 O O . ARG A 1 201 ? -31.212 -17.522 -17.583 1.00 26.88 201 ARG A O 1
ATOM 1563 N N . PHE A 1 202 ? -30.904 -16.351 -19.477 1.00 26.33 202 PHE A N 1
ATOM 1564 C CA . PH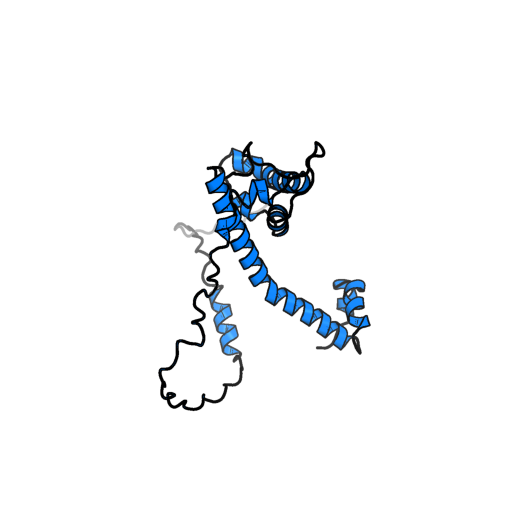E A 1 202 ? -32.018 -15.420 -19.284 1.00 26.33 202 PHE A CA 1
ATOM 1565 C C . PHE A 1 202 ? -33.282 -16.073 -19.856 1.00 26.33 202 PHE A C 1
ATOM 1567 O O . PHE A 1 202 ? -33.314 -16.501 -21.008 1.00 26.33 202 PHE A O 1
ATOM 1574 N N . THR A 1 203 ? -34.292 -16.246 -19.011 1.00 32.59 203 THR A N 1
ATOM 1575 C CA . THR A 1 203 ? -35.572 -16.863 -19.354 1.00 32.59 203 THR A CA 1
ATOM 1576 C C . THR A 1 203 ? -36.399 -15.907 -20.206 1.00 32.59 203 THR A C 1
ATOM 1578 O O . THR A 1 203 ? -36.804 -14.861 -19.701 1.00 32.59 203 THR A O 1
ATOM 1581 N N . ASP A 1 204 ? -36.692 -16.281 -21.450 1.00 30.50 204 ASP A N 1
ATOM 1582 C CA . ASP A 1 204 ? -37.723 -15.622 -22.249 1.00 30.50 204 ASP A CA 1
ATOM 1583 C C . ASP A 1 204 ? -39.031 -16.412 -22.123 1.00 30.50 204 ASP A C 1
ATOM 1585 O O . ASP A 1 204 ? -39.088 -17.621 -22.364 1.00 30.50 204 ASP A O 1
ATOM 1589 N N . ARG A 1 205 ? -40.068 -15.736 -21.631 1.00 30.98 205 ARG A N 1
ATOM 1590 C CA . ARG A 1 205 ? -41.382 -16.298 -21.315 1.00 30.98 205 ARG A CA 1
ATOM 1591 C C . ARG A 1 205 ? -42.339 -15.831 -22.406 1.00 30.98 205 ARG A C 1
ATOM 1593 O O . ARG A 1 205 ? -43.050 -14.851 -22.223 1.00 30.98 205 ARG A O 1
ATOM 1600 N N . VAL A 1 206 ? -42.351 -16.533 -23.537 1.00 34.72 206 VAL A N 1
ATOM 1601 C CA . VAL A 1 206 ? -43.359 -16.345 -24.591 1.00 34.72 206 VAL A CA 1
ATOM 1602 C C . VAL A 1 206 ? -44.510 -17.314 -24.329 1.00 34.72 206 VAL A C 1
ATOM 1604 O O . VAL A 1 206 ? -44.327 -18.531 -24.325 1.00 34.72 206 VAL A O 1
ATOM 1607 N N . GLY A 1 207 ? -45.684 -16.753 -24.028 1.00 36.31 207 GLY A N 1
ATOM 1608 C CA . GLY A 1 207 ? -46.940 -17.486 -23.881 1.00 36.31 207 GLY A CA 1
ATOM 1609 C C . GLY A 1 207 ? -47.505 -17.937 -25.235 1.00 36.31 207 GLY A C 1
ATOM 1610 O O . GLY A 1 207 ? -47.166 -17.352 -26.266 1.00 36.31 207 GLY A O 1
ATOM 1611 N N . PRO A 1 208 ? -48.346 -18.983 -25.253 1.00 35.34 208 PRO A N 1
ATOM 1612 C CA . PRO A 1 208 ? -48.791 -19.624 -26.475 1.00 35.34 208 PRO A CA 1
ATOM 1613 C C . PRO A 1 208 ? -50.043 -18.913 -26.977 1.00 35.34 208 PRO A C 1
ATOM 1615 O O . PRO A 1 208 ? -51.108 -19.157 -26.441 1.00 35.34 208 PRO A O 1
ATOM 1618 N N . ASP A 1 209 ? -49.920 -18.037 -27.969 1.00 34.91 209 ASP A N 1
ATOM 1619 C CA . ASP A 1 209 ? -51.018 -17.741 -28.895 1.00 34.91 209 ASP A CA 1
ATOM 1620 C C . ASP A 1 209 ? -50.460 -17.056 -30.148 1.00 34.91 209 ASP A C 1
ATOM 1622 O O . ASP A 1 209 ? -50.047 -15.896 -30.153 1.00 34.91 209 ASP A O 1
ATOM 1626 N N . GLY A 1 210 ? -50.391 -17.834 -31.228 1.00 41.69 210 GLY A N 1
ATOM 1627 C CA . GLY A 1 210 ? -49.850 -17.425 -32.516 1.00 41.69 210 GLY A CA 1
ATOM 1628 C C . GLY A 1 210 ? -50.763 -16.452 -33.255 1.00 41.69 210 GLY A C 1
ATOM 1629 O O . GLY A 1 210 ? -51.616 -16.869 -34.040 1.00 41.69 210 GLY A O 1
ATOM 1630 N N . ARG A 1 211 ? -50.531 -15.147 -33.082 1.00 32.06 211 ARG A N 1
ATOM 1631 C CA . ARG A 1 211 ? -51.067 -14.125 -33.989 1.00 32.06 211 ARG A CA 1
ATOM 1632 C C . ARG A 1 211 ? -50.143 -12.916 -34.111 1.00 32.06 211 ARG A C 1
ATOM 1634 O O . ARG A 1 211 ? -49.817 -12.269 -33.124 1.00 32.06 211 ARG A O 1
ATOM 1641 N N . ALA A 1 212 ? -49.753 -12.609 -35.346 1.00 39.59 212 ALA A N 1
ATOM 1642 C CA . ALA A 1 212 ? -49.066 -11.371 -35.698 1.00 39.59 212 ALA A CA 1
ATOM 1643 C C . ALA A 1 212 ? -50.047 -10.184 -35.640 1.00 39.59 212 ALA A C 1
ATOM 1645 O O . ALA A 1 212 ? -51.162 -10.326 -36.153 1.00 39.59 212 ALA A O 1
ATOM 1646 N N . PRO A 1 213 ? -49.670 -9.018 -35.085 1.00 38.38 213 PRO A N 1
ATOM 1647 C CA . PRO A 1 213 ? -50.427 -7.797 -35.289 1.00 38.38 213 PRO A CA 1
ATOM 1648 C C . PRO A 1 213 ? -49.883 -6.997 -36.480 1.00 38.38 213 PRO A C 1
ATOM 1650 O O . PRO A 1 213 ? -48.683 -6.948 -36.749 1.00 38.38 213 PRO A O 1
ATOM 1653 N N . ALA A 1 214 ? -50.842 -6.430 -37.203 1.00 36.16 214 ALA A N 1
ATOM 1654 C CA . ALA A 1 214 ? -50.737 -5.763 -38.485 1.00 36.16 214 ALA A CA 1
ATOM 1655 C C . ALA A 1 214 ? -49.987 -4.421 -38.443 1.00 36.16 214 ALA A C 1
ATOM 1657 O O . ALA A 1 214 ? -49.940 -3.737 -37.422 1.00 36.16 214 ALA A O 1
ATOM 1658 N N . MET A 1 215 ? -49.458 -4.057 -39.611 1.00 38.31 215 MET A N 1
ATOM 1659 C CA . MET A 1 215 ? -49.072 -2.698 -39.981 1.00 38.31 215 MET A CA 1
ATOM 1660 C C . MET A 1 215 ? -50.330 -1.840 -40.126 1.00 38.31 215 MET A C 1
ATOM 1662 O O . MET A 1 215 ? -51.225 -2.247 -40.857 1.00 38.31 215 MET A O 1
ATOM 1666 N N . ASP A 1 216 ? -50.355 -0.663 -39.505 1.00 32.59 216 ASP A N 1
ATOM 1667 C CA . ASP A 1 216 ? -51.012 0.521 -40.065 1.00 32.59 216 ASP A CA 1
ATOM 1668 C C . ASP A 1 216 ? -50.437 1.796 -39.429 1.00 32.59 216 ASP A C 1
ATOM 1670 O O . ASP A 1 216 ? -50.218 1.863 -38.217 1.00 32.59 216 ASP A O 1
ATOM 1674 N N . GLY A 1 217 ? -50.144 2.777 -40.292 1.00 41.62 217 GLY A N 1
ATOM 1675 C CA . GLY A 1 217 ? -49.831 4.166 -39.933 1.00 41.62 217 GLY A CA 1
ATOM 1676 C C . GLY A 1 217 ? -51.081 4.920 -39.451 1.00 41.62 217 GLY A C 1
ATOM 1677 O O . GLY A 1 217 ? -52.117 4.291 -39.225 1.00 41.62 217 GLY A O 1
ATOM 1678 N N . PRO A 1 218 ? -51.036 6.254 -39.282 1.00 40.72 218 PRO A N 1
ATOM 1679 C CA . PRO A 1 218 ? -50.350 7.229 -40.139 1.00 40.72 218 PRO A CA 1
ATOM 1680 C C . PRO A 1 218 ? -49.162 7.968 -39.506 1.00 40.72 218 PRO A C 1
ATOM 1682 O O . PRO A 1 218 ? -49.077 8.042 -38.261 1.00 40.72 218 PRO A O 1
#

Radius of gyration: 29.66 Å; chains: 1; bounding box: 80×64×63 Å

Sequence (218 aa):
MTFNPRFEPAVSAARLGTYRAIAADDDHAWALYRWNIDLAAALTPLACDVEVTLRNTIHGHLAAHFGRGDWWASTDLVLDDITSETLTDVVRRHKKQLVKGTIGPGKVIADLMLGTWVMLLSRGGTSALGRAIDYEANLWRPALRFGFATGNLHSERPSPAADTRRRTPPSIEPPAAPQPFGASRADLQRRSGVWHSDHGRFTDRVGPDGRAPAMDGP

Secondary structure (DSSP, 8-state):
----GGGHHHH-HHHHHHHHTT-SSHHHHHHHHHHHHHHHHHHHHHHHHHHHHHHHHHHHHHHHHHTSTTGGG-TT----HHHHHHHHHHHHHHHHHHHTTSS-HHHHHHTS-HHHHHHHTS---B-TTSPBP-HIIIIIIIIITTTTTTS--------TTS-----PPP--PPPPPPPP----HHHHHHHHGGGGS-S--PPP---S---PPPP---